Protein AF-A0A2D6KW09-F1 (afdb_monomer)

Mean predicted aligned error: 4.64 Å

pLDDT: mean 92.28, std 7.07, range [70.31, 98.56]

Secondary structure (DSSP, 8-state):
-HHHHHHHHHHHHHHHHTHHHHHHHHHHHHHHHHHHHHHHHHHHHHHHHHHHHHHHHHHHS-HHHHHHHHHHHHHHHHHH-HHHHHHHHHHHHHHHHHHHHHHHHHHHHHHHHHHHHHHHTT----HHHHHHHHHHHHHHHHHHHHHHHHHHHHHHHHHHHHHHHHSSPPP-THHHHHHHHHHHHHHHHHHHTTTTTS-HHHHHHHHHHHHHHTHHHHHHHHHHHHHHHHHHHHHHHHHHHH-HHHHHHHHHHHHHHHHHHHHHHHHHHHHHH-

Foldseek 3Di:
DVLLVVLLVVLVVLCVVPVVLLVVLLVLVVVLVVVLVVLLCVLVVVLVVLVVVLVVCQVPDDVVLVVLCVPVNPVSSCVVDVVSVVSVVVSVVSVVVNLVVNLVSCLVSVLVSLVSLCVSLVHDDDSVQSSVLSSLLVVVLSVVVVVLVVVVVVQVVVQVVCCVPVVDGDPDCVVVSVVSVLVSVLLSLQLSLCRPVDHNVVSSVVSVVCCVVVVVQSVVLSVVLVVLVVVLVVVLVVLVVVPPVSSVVSCSVRVSSSVSSSSNSSSSSSVVPD

Sequence (274 aa):
MNQITSSLKLSVKLLKEYKFRIAIPALVDMLFFFVYGFVFSLIFNRIGNYLMELYNLVMRSPEEVQGSLLSQGLFGALRATPELSQLFNRVIIWLFLLAIAVYIVYSAFQGLSWKLSYGIAGRKISYPRFLVQFFSVNLFWLVFYIIYQIIAYLLELRAMISINISQTPAPSLSLVLWLYLLVLAYFMLISYSLIGRYKPLKIIANSFRLGFSKAKTLFPSYLLILVVFFILNFILILSLRISPTLMFIIGVITVFPAMTLARVFFNLVISKIA

Structure (mmCIF, N/CA/C/O backbone):
data_AF-A0A2D6KW09-F1
#
_entry.id   AF-A0A2D6KW09-F1
#
loop_
_atom_site.group_PDB
_atom_site.id
_atom_site.type_symbol
_atom_site.label_atom_id
_atom_site.label_alt_id
_atom_site.label_comp_id
_atom_site.label_asym_id
_atom_site.label_entity_id
_atom_site.label_seq_id
_atom_site.pdbx_PDB_ins_code
_atom_site.Cartn_x
_atom_site.Cartn_y
_atom_site.Cartn_z
_atom_site.occupancy
_atom_site.B_iso_or_equiv
_atom_site.auth_seq_id
_atom_site.auth_comp_id
_atom_site.auth_asym_id
_atom_site.auth_atom_id
_atom_site.pdbx_PDB_model_num
ATOM 1 N N . MET A 1 1 ? -6.968 18.483 20.888 1.00 74.44 1 MET A N 1
ATOM 2 C CA . MET A 1 1 ? -6.113 17.578 21.693 1.00 74.44 1 MET A CA 1
ATOM 3 C C . MET A 1 1 ? -6.920 16.519 22.453 1.00 74.44 1 MET A C 1
ATOM 5 O O . MET A 1 1 ? -6.693 15.340 22.219 1.00 74.44 1 MET A O 1
ATOM 9 N N . ASN A 1 2 ? -7.935 16.889 23.248 1.00 86.94 2 ASN A N 1
ATOM 10 C CA . ASN A 1 2 ? -8.732 15.944 24.065 1.00 86.94 2 ASN A CA 1
ATOM 11 C C . ASN A 1 2 ? -9.376 14.777 23.280 1.00 86.94 2 ASN A C 1
ATOM 13 O O . ASN A 1 2 ? -9.425 13.643 23.760 1.00 86.94 2 ASN A O 1
ATOM 17 N N . GLN A 1 3 ? -9.832 15.017 22.045 1.00 86.00 3 GLN A N 1
ATOM 18 C CA . GLN A 1 3 ? -10.401 13.965 21.189 1.00 86.00 3 GLN A CA 1
ATOM 19 C C . GLN A 1 3 ? -9.369 12.905 20.769 1.00 86.00 3 GLN A C 1
ATOM 21 O O . GLN A 1 3 ? -9.684 11.719 20.777 1.00 86.00 3 GLN A O 1
ATOM 26 N N . ILE A 1 4 ? -8.136 13.322 20.461 1.00 87.94 4 ILE A N 1
ATOM 27 C CA . ILE A 1 4 ? -7.043 12.431 20.046 1.00 87.94 4 ILE A CA 1
ATOM 28 C C . ILE A 1 4 ? -6.642 11.545 21.225 1.00 87.94 4 ILE A C 1
ATOM 30 O O . ILE A 1 4 ? -6.668 10.322 21.114 1.00 87.94 4 ILE A O 1
ATOM 34 N N . THR A 1 5 ? -6.379 12.151 22.386 1.00 89.75 5 THR A N 1
ATOM 35 C CA . THR A 1 5 ? -5.985 11.424 23.599 1.00 89.75 5 THR A CA 1
ATOM 36 C C . THR A 1 5 ? -7.071 10.454 24.061 1.00 89.75 5 THR A C 1
ATOM 38 O O . THR A 1 5 ? -6.767 9.319 24.422 1.00 89.75 5 THR A O 1
ATOM 41 N N . SER A 1 6 ? -8.347 10.858 24.017 1.00 92.12 6 SER A N 1
ATOM 42 C CA . SER A 1 6 ? -9.456 9.956 24.363 1.00 92.12 6 SER A CA 1
ATOM 43 C C . SER A 1 6 ? -9.601 8.803 23.367 1.00 92.12 6 SER A C 1
ATOM 45 O O . SER A 1 6 ? -9.841 7.677 23.791 1.00 92.12 6 SER A O 1
ATOM 47 N N . SER A 1 7 ? -9.428 9.043 22.061 1.00 90.81 7 SER A N 1
ATOM 48 C CA . SER A 1 7 ? -9.438 7.975 21.049 1.00 90.81 7 SER A CA 1
ATOM 49 C C . SER A 1 7 ? -8.261 7.017 21.206 1.00 90.81 7 SER A C 1
ATOM 51 O O . SER A 1 7 ? -8.465 5.816 21.076 1.00 90.81 7 SER A O 1
ATOM 53 N N . LEU A 1 8 ? -7.068 7.518 21.538 1.00 90.25 8 LEU A N 1
ATOM 54 C CA . LEU A 1 8 ? -5.878 6.696 21.768 1.00 90.25 8 LEU A CA 1
ATOM 55 C C . LEU A 1 8 ? -6.021 5.826 23.025 1.00 90.25 8 LEU A C 1
ATOM 57 O O . LEU A 1 8 ? -5.760 4.626 22.996 1.00 90.25 8 LEU A O 1
ATOM 61 N N . LYS A 1 9 ? -6.487 6.407 24.137 1.00 91.94 9 LYS A N 1
ATOM 62 C CA . LYS A 1 9 ? -6.760 5.645 25.367 1.00 91.94 9 LYS A CA 1
ATOM 63 C C . LYS A 1 9 ? -7.822 4.574 25.125 1.00 91.94 9 LYS A C 1
ATOM 65 O O . LYS A 1 9 ? -7.656 3.439 25.568 1.00 91.94 9 LYS A O 1
ATOM 70 N N . LEU A 1 10 ? -8.885 4.919 24.395 1.00 90.81 10 LEU A N 1
ATOM 71 C CA . LEU A 1 10 ? -9.943 3.977 24.050 1.00 90.81 10 LEU A CA 1
ATOM 72 C C . LEU A 1 10 ? -9.439 2.868 23.121 1.00 90.81 10 LEU A C 1
ATOM 74 O O . LEU A 1 10 ? -9.751 1.711 23.374 1.00 90.81 10 LEU A O 1
ATOM 78 N N . SER A 1 11 ? -8.636 3.179 22.097 1.00 87.38 11 SER A N 1
ATOM 79 C CA . SER A 1 11 ? -8.079 2.154 21.210 1.00 87.38 11 SER A CA 1
ATOM 80 C C . SER A 1 11 ? -7.203 1.185 21.994 1.00 87.38 11 SER A C 1
ATOM 82 O O . SER A 1 11 ? -7.416 -0.017 21.906 1.00 87.38 11 SER A O 1
ATOM 84 N N . VAL A 1 12 ? -6.298 1.675 22.848 1.00 89.06 12 VAL A N 1
ATOM 85 C CA . VAL A 1 12 ? -5.467 0.810 23.704 1.00 89.06 12 VAL A CA 1
ATOM 86 C C . VAL A 1 12 ? -6.323 -0.031 24.657 1.00 89.06 12 VAL A C 1
ATOM 88 O O . VAL A 1 12 ? -6.045 -1.217 24.826 1.00 89.06 12 VAL A O 1
ATOM 91 N N . LYS A 1 13 ? -7.377 0.542 25.255 1.00 91.69 13 LYS A N 1
ATOM 92 C CA . LYS A 1 13 ? -8.309 -0.201 26.119 1.00 91.69 13 LYS A CA 1
ATOM 93 C C . LYS A 1 13 ? -9.001 -1.331 25.354 1.00 91.69 13 LYS A C 1
ATOM 95 O O . LYS A 1 13 ? -8.946 -2.471 25.802 1.00 91.69 13 LYS A O 1
ATOM 100 N N . LEU A 1 14 ? -9.590 -1.030 24.195 1.00 86.38 14 LEU A N 1
ATOM 101 C CA . LEU A 1 14 ? -10.263 -2.021 23.351 1.00 86.38 14 LEU A CA 1
ATOM 102 C C . LEU A 1 14 ? -9.295 -3.121 22.915 1.00 86.38 14 LEU A C 1
ATOM 104 O O . LEU A 1 14 ? -9.639 -4.295 22.944 1.00 86.38 14 LEU A O 1
ATOM 108 N N . LEU A 1 15 ? -8.057 -2.773 22.575 1.00 82.81 15 LEU A N 1
ATOM 109 C CA . LEU A 1 15 ? -7.051 -3.775 22.245 1.00 82.81 15 LEU A CA 1
ATOM 110 C C . LEU A 1 15 ? -6.737 -4.695 23.446 1.00 82.81 15 LEU A C 1
ATOM 112 O O . LEU A 1 15 ? -6.690 -5.917 23.309 1.00 82.81 15 LEU A O 1
ATOM 116 N N . LYS A 1 16 ? -6.585 -4.142 24.652 1.00 87.62 16 LYS A N 1
ATOM 117 C CA . LYS A 1 16 ? -6.347 -4.953 25.858 1.00 87.62 16 LYS A CA 1
ATOM 118 C C . LYS A 1 16 ? -7.526 -5.865 26.211 1.00 87.62 16 LYS A C 1
ATOM 120 O O . LYS A 1 16 ? -7.290 -6.962 26.709 1.00 87.62 16 LYS A O 1
ATOM 125 N N . GLU A 1 17 ? -8.754 -5.419 25.963 1.00 89.38 17 GLU A N 1
ATOM 126 C CA . GLU A 1 17 ? -9.988 -6.177 26.212 1.00 89.38 17 GLU A CA 1
ATOM 127 C C . GLU A 1 17 ? -10.195 -7.281 25.163 1.00 89.38 17 GLU A C 1
ATOM 129 O O . GLU A 1 17 ? -10.535 -8.413 25.495 1.00 89.38 17 GLU A O 1
ATOM 134 N N . TYR A 1 18 ? -9.897 -6.990 23.894 1.00 87.25 18 TYR A N 1
ATOM 135 C CA . TYR A 1 18 ? -10.125 -7.887 22.762 1.00 87.25 18 TYR A CA 1
ATOM 136 C C . TYR A 1 18 ? -8.829 -8.490 22.199 1.00 87.25 18 TYR A C 1
ATOM 138 O O . TYR A 1 18 ? -8.676 -8.561 20.979 1.00 87.25 18 TYR A O 1
ATOM 146 N N . LYS A 1 19 ? -7.908 -8.964 23.054 1.00 84.88 19 LYS A N 1
ATOM 147 C CA . LYS A 1 19 ? -6.567 -9.463 22.654 1.00 84.88 19 LYS A CA 1
ATOM 148 C C . LYS A 1 19 ? -6.607 -10.422 21.455 1.00 84.88 19 LYS A C 1
ATOM 150 O O . LYS A 1 19 ? -5.911 -10.211 20.465 1.00 84.88 19 LYS A O 1
ATOM 155 N N . PHE A 1 20 ? -7.493 -11.421 21.498 1.00 83.88 20 PHE A N 1
ATOM 156 C CA . PHE A 1 20 ? -7.672 -12.385 20.405 1.00 83.88 20 PHE A CA 1
ATOM 157 C C . PHE A 1 20 ? -8.180 -11.746 19.107 1.00 83.88 20 PHE A C 1
ATOM 159 O O . PHE A 1 20 ? -7.786 -12.157 18.020 1.00 83.88 20 PHE A O 1
ATOM 166 N N . ARG A 1 21 ? -9.015 -10.702 19.191 1.00 84.25 21 ARG A N 1
ATOM 167 C CA . ARG A 1 21 ? -9.531 -10.016 17.998 1.00 84.25 21 ARG A CA 1
ATOM 168 C C . ARG A 1 21 ? -8.482 -9.149 17.308 1.00 84.25 21 ARG A C 1
ATOM 170 O O . ARG A 1 21 ? -8.729 -8.776 16.172 1.00 84.25 21 ARG A O 1
ATOM 177 N N . ILE A 1 22 ? -7.349 -8.839 17.946 1.00 86.38 22 ILE A N 1
ATOM 178 C CA . ILE A 1 22 ? -6.202 -8.151 17.315 1.00 86.38 22 ILE A CA 1
ATOM 179 C C . ILE A 1 22 ? -5.322 -9.137 16.564 1.00 86.38 22 ILE A C 1
ATOM 181 O O . ILE A 1 22 ? -4.849 -8.836 15.469 1.00 86.38 22 ILE A O 1
ATOM 185 N N . ALA A 1 23 ? -5.105 -10.311 17.162 1.00 90.31 23 ALA A N 1
ATOM 186 C CA . ALA A 1 23 ? -4.269 -11.342 16.570 1.00 90.31 23 ALA A CA 1
ATOM 187 C C . ALA A 1 23 ? -4.792 -11.731 15.182 1.00 90.31 23 ALA A C 1
ATOM 189 O O . ALA A 1 23 ? -4.003 -11.900 14.266 1.00 90.31 23 ALA A O 1
ATOM 190 N N . ILE A 1 24 ? -6.116 -11.780 14.991 1.00 94.44 24 ILE A N 1
ATOM 191 C CA . ILE A 1 24 ? -6.715 -12.157 13.703 1.00 94.44 24 ILE A CA 1
ATOM 192 C C . ILE A 1 24 ? -6.354 -11.165 12.570 1.00 94.44 24 ILE A C 1
ATOM 194 O O . ILE A 1 24 ? -5.780 -11.623 11.588 1.00 94.44 24 ILE A O 1
ATOM 198 N N . PRO A 1 25 ? -6.619 -9.840 12.647 1.00 94.62 25 PRO A N 1
ATOM 199 C CA . PRO A 1 25 ? -6.150 -8.883 11.640 1.00 94.62 25 PRO A CA 1
ATOM 200 C C . PRO A 1 25 ? -4.638 -8.937 11.401 1.00 94.62 25 PRO A C 1
ATOM 202 O O . PRO A 1 25 ? -4.211 -8.878 10.253 1.00 94.62 25 PRO A O 1
ATOM 205 N N . ALA A 1 26 ? -3.840 -9.096 12.462 1.00 93.56 26 ALA A N 1
ATOM 206 C CA . ALA A 1 26 ? -2.389 -9.206 12.341 1.00 93.56 26 ALA A CA 1
ATOM 207 C C . ALA A 1 26 ? -1.964 -10.471 11.570 1.00 93.56 26 ALA A C 1
ATOM 209 O O . ALA A 1 26 ? -1.105 -10.401 10.696 1.00 93.56 26 ALA A O 1
ATOM 210 N N . LEU A 1 27 ? -2.609 -11.613 11.829 1.00 95.50 27 LEU A N 1
ATOM 211 C CA . LEU A 1 27 ? -2.404 -12.856 11.080 1.00 95.50 27 LEU A CA 1
ATOM 212 C C . LEU A 1 27 ? -2.878 -12.732 9.628 1.00 95.50 27 LEU A C 1
ATOM 214 O O . LEU A 1 27 ? -2.222 -13.250 8.730 1.00 95.50 27 LEU A O 1
ATOM 218 N N . VAL A 1 28 ? -3.983 -12.023 9.376 1.00 96.94 28 VAL A N 1
ATOM 219 C CA . VAL A 1 28 ? -4.455 -11.720 8.013 1.00 96.94 28 VAL A CA 1
ATOM 220 C C . VAL A 1 28 ? -3.435 -10.857 7.270 1.00 96.94 28 VAL A C 1
ATOM 222 O O . VAL A 1 28 ? -3.163 -11.122 6.102 1.00 96.94 28 VAL A O 1
ATOM 225 N N . ASP A 1 29 ? -2.837 -9.862 7.929 1.00 96.06 29 ASP A N 1
ATOM 226 C CA . ASP A 1 29 ? -1.769 -9.047 7.344 1.00 96.06 29 ASP A CA 1
ATOM 227 C C . ASP A 1 29 ? -0.508 -9.880 7.068 1.00 96.06 29 ASP A C 1
ATOM 229 O O . ASP A 1 29 ? 0.088 -9.754 6.001 1.00 96.06 29 ASP A O 1
ATOM 233 N N . MET A 1 30 ? -0.127 -10.785 7.971 1.00 95.00 30 MET A N 1
ATOM 234 C CA . MET A 1 30 ? 0.994 -11.703 7.748 1.00 95.00 30 MET A CA 1
ATOM 235 C C . MET A 1 30 ? 0.735 -12.639 6.558 1.00 95.00 30 MET A C 1
ATOM 237 O O . MET A 1 30 ? 1.586 -12.781 5.678 1.00 95.00 30 MET A O 1
ATOM 241 N N . LEU A 1 31 ? -0.457 -13.240 6.496 1.00 97.12 31 LEU A N 1
ATOM 242 C CA . LEU A 1 31 ? -0.860 -14.111 5.394 1.00 97.12 31 LEU A CA 1
ATOM 243 C C . LEU A 1 31 ? -0.924 -13.343 4.069 1.00 97.12 31 LEU A C 1
ATOM 245 O O . LEU A 1 31 ? -0.538 -13.886 3.037 1.00 97.12 31 LEU A O 1
ATOM 249 N N . PHE A 1 32 ? -1.328 -12.069 4.098 1.00 97.31 32 PHE A N 1
ATOM 250 C CA . PHE A 1 32 ? -1.247 -11.185 2.938 1.00 97.31 32 PHE A CA 1
ATOM 251 C C . PHE A 1 32 ? 0.176 -11.095 2.398 1.00 97.31 32 PHE A C 1
ATOM 253 O O . PHE A 1 32 ? 0.354 -11.311 1.206 1.00 97.31 32 PHE A O 1
ATOM 260 N N . PHE A 1 33 ? 1.182 -10.818 3.233 1.00 95.19 33 PHE A N 1
ATOM 261 C CA . PHE A 1 33 ? 2.566 -10.712 2.757 1.00 95.19 33 PHE A CA 1
ATOM 262 C C . PHE A 1 33 ? 3.082 -12.028 2.168 1.00 95.19 33 PHE A C 1
ATOM 264 O O . PHE A 1 33 ? 3.768 -12.002 1.147 1.00 95.19 33 PHE A O 1
ATOM 271 N N . PHE A 1 34 ? 2.709 -13.168 2.755 1.00 95.69 34 PHE A N 1
ATOM 272 C CA . PHE A 1 34 ? 3.055 -14.483 2.215 1.00 95.69 34 PHE A CA 1
ATOM 273 C C . PHE A 1 34 ? 2.419 -14.726 0.835 1.00 95.69 34 PHE A C 1
ATOM 275 O O . PHE A 1 34 ? 3.122 -15.018 -0.132 1.00 95.69 34 PHE A O 1
ATOM 282 N N . VAL A 1 35 ? 1.099 -14.545 0.717 1.00 97.94 35 VAL A N 1
ATOM 283 C CA . VAL A 1 35 ? 0.362 -14.750 -0.544 1.00 97.94 35 VAL A CA 1
ATOM 284 C C . VAL A 1 35 ? 0.792 -13.739 -1.605 1.00 97.94 35 VAL A C 1
ATOM 286 O O . VAL A 1 35 ? 0.996 -14.110 -2.758 1.00 97.94 35 VAL A O 1
ATOM 289 N N . TYR A 1 36 ? 0.978 -12.477 -1.219 1.00 97.12 36 TYR A N 1
ATOM 290 C CA . TYR A 1 36 ? 1.508 -11.430 -2.086 1.00 97.12 36 TYR A CA 1
ATOM 291 C C . TYR A 1 36 ? 2.891 -11.805 -2.613 1.00 97.12 36 TYR A C 1
ATOM 293 O O . TYR A 1 36 ? 3.086 -11.768 -3.821 1.00 97.12 36 TYR A O 1
ATOM 301 N N . GLY A 1 37 ? 3.825 -12.216 -1.749 1.00 96.06 37 GLY A N 1
ATOM 302 C CA . GLY A 1 37 ? 5.168 -12.622 -2.168 1.00 96.06 37 GLY A CA 1
ATOM 303 C C . GLY A 1 37 ? 5.148 -13.807 -3.136 1.00 96.06 37 GLY A C 1
ATOM 304 O O . GLY A 1 37 ? 5.853 -13.796 -4.146 1.00 96.06 37 GLY A O 1
ATOM 305 N N . PHE A 1 38 ? 4.287 -14.797 -2.888 1.00 97.25 38 PHE A N 1
ATOM 306 C CA . PHE A 1 38 ? 4.109 -15.941 -3.783 1.00 97.25 38 PHE A CA 1
ATOM 307 C C . PHE A 1 38 ? 3.557 -15.526 -5.158 1.00 97.25 38 PHE A C 1
ATOM 309 O O . PHE A 1 38 ? 4.174 -15.805 -6.182 1.00 97.25 38 PHE A O 1
ATOM 316 N N . VAL A 1 39 ? 2.437 -14.798 -5.198 1.00 96.75 39 VAL A N 1
ATOM 317 C CA . VAL A 1 39 ? 1.820 -14.329 -6.453 1.00 96.75 39 VAL A CA 1
ATOM 318 C C . VAL A 1 39 ? 2.754 -13.390 -7.218 1.00 96.75 39 VAL A C 1
ATOM 320 O O . VAL A 1 39 ? 2.918 -13.532 -8.431 1.00 96.75 39 VAL A O 1
ATOM 323 N N . PHE A 1 40 ? 3.390 -12.458 -6.507 1.00 95.44 40 PHE A N 1
ATOM 324 C CA . PHE A 1 40 ? 4.341 -11.513 -7.077 1.00 95.44 40 PHE A CA 1
ATOM 325 C C . PHE A 1 40 ? 5.524 -12.248 -7.702 1.00 95.44 40 PHE A C 1
ATOM 327 O O . PHE A 1 40 ? 5.805 -12.023 -8.871 1.00 95.44 40 PHE A O 1
ATOM 334 N N . SER A 1 41 ? 6.179 -13.161 -6.976 1.00 96.38 41 SER A N 1
ATOM 335 C CA . SER A 1 41 ? 7.360 -13.879 -7.482 1.00 96.38 41 SER A CA 1
ATOM 336 C C . SER A 1 41 ? 7.057 -14.730 -8.717 1.00 96.38 41 SER A C 1
ATOM 338 O O . SER A 1 41 ? 7.812 -14.673 -9.686 1.00 96.38 41 SER A O 1
ATOM 340 N N . LEU A 1 42 ? 5.933 -15.455 -8.741 1.00 95.44 42 LEU A N 1
ATOM 341 C CA . LEU A 1 42 ? 5.538 -16.266 -9.898 1.00 95.44 42 LEU A CA 1
ATOM 342 C C . LEU A 1 42 ? 5.412 -15.437 -11.180 1.00 95.44 42 LEU A C 1
ATOM 344 O O . LEU A 1 42 ? 5.916 -15.835 -12.230 1.00 95.44 42 LEU A O 1
ATOM 348 N N . ILE A 1 43 ? 4.742 -14.287 -11.097 1.00 95.31 43 ILE A N 1
ATOM 349 C CA . ILE A 1 43 ? 4.518 -13.419 -12.254 1.00 95.31 43 ILE A CA 1
ATOM 350 C C . ILE A 1 43 ? 5.787 -12.626 -12.590 1.00 95.31 43 ILE A C 1
ATOM 352 O O . ILE A 1 43 ? 6.178 -12.545 -13.753 1.00 95.31 43 ILE A O 1
ATOM 356 N N . PHE A 1 44 ? 6.465 -12.080 -11.581 1.00 92.00 44 PHE A N 1
ATOM 357 C CA . PHE A 1 44 ? 7.669 -11.273 -11.757 1.00 92.00 44 PHE A CA 1
ATOM 358 C C . PHE A 1 44 ? 8.806 -12.069 -12.405 1.00 92.00 44 PHE A C 1
ATOM 360 O O . PHE A 1 44 ? 9.475 -11.549 -13.293 1.00 92.00 44 PHE A O 1
ATOM 367 N N . ASN A 1 45 ? 8.964 -13.353 -12.068 1.00 94.94 45 ASN A N 1
ATOM 368 C CA . ASN A 1 45 ? 9.932 -14.229 -12.734 1.00 94.94 45 ASN A CA 1
ATOM 369 C C . ASN A 1 45 ? 9.646 -14.369 -14.238 1.00 94.94 45 ASN A C 1
ATOM 371 O O . ASN A 1 45 ? 10.571 -14.373 -15.047 1.00 94.94 45 ASN A O 1
ATOM 375 N N . ARG A 1 46 ? 8.370 -14.436 -14.646 1.00 95.75 46 ARG A N 1
ATOM 376 C CA . ARG A 1 46 ? 8.001 -14.470 -16.073 1.00 95.75 46 ARG A CA 1
ATOM 377 C C . ARG A 1 46 ? 8.335 -13.158 -16.769 1.00 95.75 46 ARG A C 1
ATOM 379 O O . ARG A 1 46 ? 8.875 -13.192 -17.870 1.00 95.75 46 ARG A O 1
ATOM 386 N N . ILE A 1 47 ? 8.062 -12.026 -16.121 1.00 93.25 47 ILE A N 1
ATOM 387 C CA . ILE A 1 47 ? 8.443 -10.700 -16.626 1.00 93.25 47 ILE A CA 1
ATOM 388 C C . ILE A 1 47 ? 9.962 -10.621 -16.802 1.00 93.25 47 ILE A C 1
ATOM 390 O O . ILE A 1 47 ? 10.422 -10.232 -17.870 1.00 93.25 47 ILE A O 1
ATOM 394 N N . GLY A 1 48 ? 10.731 -11.052 -15.798 1.00 91.62 48 GLY A N 1
ATOM 395 C CA . GLY A 1 48 ? 12.193 -11.099 -15.849 1.00 91.62 48 GLY A CA 1
ATOM 396 C C . GLY A 1 48 ? 12.715 -11.926 -17.023 1.00 91.62 48 GLY A C 1
ATOM 397 O O . GLY A 1 48 ? 13.574 -11.451 -17.759 1.00 91.62 48 GLY A O 1
ATOM 398 N N . ASN A 1 49 ? 12.144 -13.109 -17.266 1.00 95.62 49 ASN A N 1
ATOM 399 C CA . ASN A 1 49 ? 12.528 -13.945 -18.405 1.00 95.62 49 ASN A CA 1
ATOM 400 C C . ASN A 1 49 ? 12.288 -13.238 -19.748 1.00 95.62 49 ASN A C 1
ATOM 402 O O . ASN A 1 49 ? 13.196 -13.190 -20.572 1.00 95.62 49 ASN A O 1
ATOM 406 N N . TYR A 1 50 ? 11.115 -12.625 -19.955 1.00 93.81 50 TYR A N 1
ATOM 407 C CA . TYR A 1 50 ? 10.841 -11.889 -21.196 1.00 93.81 50 TYR A CA 1
ATOM 408 C C . TYR A 1 50 ? 11.687 -10.623 -21.344 1.00 93.81 50 TYR A C 1
ATOM 410 O O . TYR A 1 50 ? 12.058 -10.273 -22.460 1.00 93.81 50 TYR A O 1
ATOM 418 N N . LEU A 1 51 ? 12.021 -9.940 -20.245 1.00 90.69 51 LEU A N 1
ATOM 419 C CA . LEU A 1 51 ? 12.949 -8.807 -20.274 1.00 90.69 51 LEU A CA 1
ATOM 420 C C . LEU A 1 51 ? 14.363 -9.251 -20.662 1.00 90.69 51 LEU A C 1
ATOM 422 O O . LEU A 1 51 ? 15.008 -8.573 -21.456 1.00 90.69 51 LEU A O 1
ATOM 426 N N . MET A 1 52 ? 14.826 -10.397 -20.159 1.00 91.81 52 MET A N 1
ATOM 427 C CA . MET A 1 52 ? 16.111 -10.982 -20.551 1.00 91.81 52 MET A CA 1
ATOM 428 C C . MET A 1 52 ? 16.113 -11.436 -22.015 1.00 91.81 52 MET A C 1
ATOM 430 O O . MET A 1 52 ? 17.089 -11.199 -22.722 1.00 91.81 52 MET A O 1
ATOM 434 N N . GLU A 1 53 ? 15.029 -12.047 -22.499 1.00 93.50 53 GLU A N 1
ATOM 435 C CA . GLU A 1 53 ? 14.859 -12.382 -23.921 1.00 93.50 53 GLU A CA 1
ATOM 436 C C . GLU A 1 53 ? 14.881 -11.126 -24.799 1.00 93.50 53 GLU A C 1
ATOM 438 O O . GLU A 1 53 ? 15.596 -11.093 -25.799 1.00 93.50 53 GLU A O 1
ATOM 443 N N . LEU A 1 54 ? 14.161 -10.074 -24.398 1.00 87.75 54 LEU A N 1
ATOM 444 C CA . LEU A 1 54 ? 14.131 -8.793 -25.102 1.00 87.75 54 LEU A CA 1
ATOM 445 C C . LEU A 1 54 ? 15.522 -8.152 -25.130 1.00 87.75 54 LEU A C 1
ATOM 447 O O . LEU A 1 54 ? 15.972 -7.729 -26.191 1.00 87.75 54 LEU A O 1
ATOM 451 N N . TYR A 1 55 ? 16.232 -8.141 -24.002 1.00 85.44 55 TYR A N 1
ATOM 452 C CA . TYR A 1 55 ? 17.614 -7.668 -23.922 1.00 85.44 55 TYR A CA 1
ATOM 453 C C . TYR A 1 55 ? 18.540 -8.448 -24.865 1.00 85.44 55 TYR A C 1
ATOM 455 O O . TYR A 1 55 ? 19.250 -7.848 -25.670 1.00 85.44 55 TYR A O 1
ATOM 463 N N . ASN A 1 56 ? 18.494 -9.782 -24.827 1.00 89.69 56 ASN A N 1
ATOM 464 C CA . ASN A 1 56 ? 19.312 -10.633 -25.692 1.00 89.69 56 ASN A CA 1
ATOM 465 C C . ASN A 1 56 ? 19.003 -10.417 -27.178 1.00 89.69 56 ASN A C 1
ATOM 467 O O . ASN A 1 56 ? 19.921 -10.436 -27.998 1.00 89.69 56 ASN A O 1
ATOM 471 N N . LEU A 1 57 ? 17.731 -10.207 -27.529 1.00 87.56 57 LEU A N 1
ATOM 472 C CA . LEU A 1 57 ? 17.321 -9.928 -28.901 1.00 87.56 57 LEU A CA 1
ATOM 473 C C . LEU A 1 57 ? 17.844 -8.566 -29.365 1.00 87.56 57 LEU A C 1
ATOM 475 O O . LEU A 1 57 ? 18.414 -8.482 -30.448 1.00 87.56 57 LEU A O 1
ATOM 479 N N . VAL A 1 58 ? 17.744 -7.524 -28.532 1.00 83.12 58 VAL A N 1
ATOM 480 C CA . VAL A 1 58 ? 18.314 -6.197 -28.826 1.00 83.12 58 VAL A CA 1
ATOM 481 C C . VAL A 1 58 ? 19.827 -6.285 -29.047 1.00 83.12 58 VAL A C 1
ATOM 483 O O . VAL A 1 58 ? 20.323 -5.771 -30.045 1.00 83.12 58 VAL A O 1
ATOM 486 N N . MET A 1 59 ? 20.553 -6.991 -28.175 1.00 82.06 59 MET A N 1
ATOM 487 C CA . MET A 1 59 ? 22.013 -7.132 -28.274 1.00 82.06 59 MET A CA 1
ATOM 488 C C . MET A 1 59 ? 22.476 -7.934 -29.500 1.00 82.06 59 MET A C 1
ATOM 490 O O . MET A 1 59 ? 23.611 -7.771 -29.939 1.00 82.06 59 MET A O 1
ATOM 494 N N . ARG A 1 60 ? 21.621 -8.806 -30.050 1.00 86.62 60 ARG A N 1
ATOM 495 C CA . ARG A 1 60 ? 21.896 -9.592 -31.269 1.00 86.62 60 ARG A CA 1
ATOM 496 C C . ARG A 1 60 ? 21.350 -8.952 -32.545 1.00 86.62 60 ARG A C 1
ATOM 498 O O . ARG A 1 60 ? 21.621 -9.458 -33.630 1.00 86.62 60 ARG A O 1
ATOM 505 N N . SER A 1 61 ? 20.552 -7.894 -32.422 1.00 85.62 61 SER A N 1
ATOM 506 C CA . SER A 1 61 ? 19.945 -7.234 -33.575 1.00 85.62 61 SER A CA 1
ATOM 507 C C . SER A 1 61 ? 20.992 -6.424 -34.354 1.00 85.62 61 SER A C 1
ATOM 509 O O . SER A 1 61 ? 21.939 -5.927 -33.735 1.00 85.62 61 SER A O 1
ATOM 511 N N . PRO A 1 62 ? 20.822 -6.259 -35.683 1.00 84.81 62 PRO A N 1
ATOM 512 C CA . PRO A 1 62 ? 21.715 -5.451 -36.515 1.00 84.81 62 PRO A CA 1
ATOM 513 C C . PRO A 1 62 ? 21.901 -4.024 -35.981 1.00 84.81 62 PRO A C 1
ATOM 515 O O . PRO A 1 62 ? 21.016 -3.491 -35.304 1.00 84.81 62 PRO A O 1
ATOM 518 N N . GLU A 1 63 ? 23.015 -3.377 -36.340 1.00 80.75 63 GLU A N 1
ATOM 519 C CA . GLU A 1 63 ? 23.336 -2.003 -35.916 1.00 80.75 63 GLU A CA 1
ATOM 520 C C . GLU A 1 63 ? 22.218 -1.001 -36.229 1.00 80.75 63 GLU A C 1
ATOM 522 O O . GLU A 1 63 ? 22.017 -0.064 -35.468 1.00 80.75 63 GLU A O 1
ATOM 527 N N . GLU A 1 64 ? 21.425 -1.218 -37.280 1.00 72.38 64 GLU A N 1
ATOM 528 C CA . GLU A 1 64 ? 20.258 -0.387 -37.607 1.00 72.38 64 GLU A CA 1
ATOM 529 C C . GLU A 1 64 ? 19.191 -0.399 -36.503 1.00 72.38 64 GLU A C 1
ATOM 531 O O . GLU A 1 64 ? 18.625 0.640 -36.160 1.00 72.38 64 GLU A O 1
ATOM 536 N N . VAL A 1 65 ? 18.936 -1.558 -35.889 1.00 72.88 65 VAL A N 1
ATOM 537 C CA . VAL A 1 65 ? 17.975 -1.690 -34.785 1.00 72.88 65 VAL A CA 1
ATOM 538 C C . VAL A 1 65 ? 18.538 -1.035 -33.528 1.00 72.88 65 VAL A C 1
ATOM 540 O O . VAL A 1 65 ? 17.821 -0.299 -32.850 1.00 72.88 65 VAL A O 1
ATOM 543 N N . GLN A 1 66 ? 19.829 -1.220 -33.249 1.00 73.44 66 GLN A N 1
ATOM 544 C CA . GLN A 1 66 ? 20.503 -0.563 -32.125 1.00 73.44 66 GLN A CA 1
ATOM 545 C C . GLN A 1 66 ? 20.536 0.965 -32.309 1.00 73.44 66 GLN A C 1
ATOM 547 O O . GLN A 1 66 ? 20.199 1.718 -31.394 1.00 73.44 66 GLN A O 1
ATOM 552 N N . GLY A 1 67 ? 20.826 1.424 -33.526 1.00 72.00 67 GLY A N 1
ATOM 553 C CA . GLY A 1 67 ? 20.792 2.822 -33.940 1.00 72.00 67 GLY A CA 1
ATOM 554 C C . GLY A 1 67 ? 19.391 3.423 -33.856 1.00 72.00 67 GLY A C 1
ATOM 555 O O . GLY A 1 67 ? 19.240 4.557 -33.400 1.00 72.00 67 GLY A O 1
ATOM 556 N N . SER A 1 68 ? 18.342 2.667 -34.197 1.00 73.62 68 SER A N 1
ATOM 557 C CA . SER A 1 68 ? 16.946 3.093 -34.011 1.00 73.62 68 SER A CA 1
ATOM 558 C C . SER A 1 68 ? 16.576 3.253 -32.532 1.00 73.62 68 SER A C 1
ATOM 560 O O . SER A 1 68 ? 15.859 4.182 -32.172 1.00 73.62 68 SER A O 1
ATOM 562 N N . LEU A 1 69 ? 17.121 2.409 -31.652 1.00 73.00 69 LEU A N 1
ATOM 563 C CA . LEU A 1 69 ? 16.904 2.475 -30.206 1.00 73.00 69 LEU A CA 1
ATOM 564 C C . LEU A 1 69 ? 17.566 3.720 -29.598 1.00 73.00 69 LEU A C 1
ATOM 566 O O . LEU A 1 69 ? 16.983 4.366 -28.728 1.00 73.00 69 LEU A O 1
ATOM 570 N N . LEU A 1 70 ? 18.745 4.091 -30.101 1.00 70.31 70 LEU A N 1
ATOM 571 C CA . LEU A 1 70 ? 19.472 5.297 -29.699 1.00 70.31 70 LEU A CA 1
ATOM 572 C C . LEU A 1 70 ? 18.850 6.585 -30.262 1.00 70.31 70 LEU A C 1
ATOM 574 O O . LEU A 1 70 ? 18.811 7.597 -29.567 1.00 70.31 70 LEU A O 1
ATOM 578 N N . SER A 1 71 ? 18.352 6.557 -31.502 1.00 73.69 71 SER A N 1
ATOM 579 C CA . SER A 1 71 ? 17.844 7.750 -32.203 1.00 73.69 71 SER A CA 1
ATOM 580 C C . SER A 1 71 ? 16.346 8.006 -32.012 1.00 73.69 71 SER A C 1
ATOM 582 O O . SER A 1 71 ? 15.926 9.157 -31.919 1.00 73.69 71 SER A O 1
ATOM 584 N N . GLN A 1 72 ? 15.529 6.952 -31.944 1.00 75.88 72 GLN A N 1
ATOM 585 C CA . GLN A 1 72 ? 14.062 7.020 -31.871 1.00 75.88 72 GLN A CA 1
ATOM 586 C C . GLN A 1 72 ? 13.497 6.406 -30.578 1.00 75.88 72 GLN A C 1
ATOM 588 O O . GLN A 1 72 ? 12.281 6.411 -30.358 1.00 75.88 72 GLN A O 1
ATOM 593 N N . GLY A 1 73 ? 14.360 5.881 -29.705 1.00 77.06 73 GLY A N 1
ATOM 594 C CA . GLY A 1 73 ? 13.968 5.241 -28.455 1.00 77.06 73 GLY A CA 1
ATOM 595 C C . GLY A 1 73 ? 13.339 3.859 -28.648 1.00 77.06 73 GLY A C 1
ATOM 596 O O . GLY A 1 73 ? 13.275 3.302 -29.746 1.00 77.06 73 GLY A O 1
ATOM 597 N N . LEU A 1 74 ? 12.817 3.308 -27.548 1.00 74.50 74 LEU A N 1
ATOM 598 C CA . LEU A 1 74 ? 12.213 1.973 -27.514 1.00 74.50 74 LEU A CA 1
ATOM 599 C C . LEU A 1 74 ? 11.101 1.811 -28.563 1.00 74.50 74 LEU A C 1
ATOM 601 O O . LEU A 1 74 ? 11.063 0.810 -29.265 1.00 74.50 74 LEU A O 1
ATOM 605 N N . PHE A 1 75 ? 10.224 2.804 -28.724 1.00 78.56 75 PHE A N 1
ATOM 606 C CA . PHE A 1 75 ? 9.108 2.713 -29.671 1.00 78.56 75 PHE A CA 1
ATOM 607 C C . PHE A 1 75 ? 9.545 2.682 -31.142 1.00 78.56 75 PHE A C 1
ATOM 609 O O . PHE A 1 75 ? 8.849 2.066 -31.949 1.00 78.56 75 PHE A O 1
ATOM 616 N N . GLY A 1 76 ? 10.679 3.298 -31.492 1.00 77.88 76 GLY A N 1
ATOM 617 C CA . GLY A 1 76 ? 11.270 3.174 -32.827 1.00 77.88 76 GLY A CA 1
ATOM 618 C C . GLY A 1 76 ? 11.760 1.751 -33.090 1.00 77.88 76 GLY A C 1
ATOM 619 O O . GLY A 1 76 ? 11.350 1.125 -34.067 1.00 77.88 76 GLY A O 1
ATOM 620 N N . ALA A 1 77 ? 12.524 1.189 -32.150 1.00 77.62 77 ALA A N 1
ATOM 621 C CA . ALA A 1 77 ? 13.021 -0.186 -32.240 1.00 77.62 77 ALA A CA 1
ATOM 622 C C . ALA A 1 77 ? 11.890 -1.234 -32.277 1.00 77.62 77 ALA A C 1
ATOM 624 O O . ALA A 1 77 ? 11.948 -2.192 -33.050 1.00 77.62 77 ALA A O 1
ATOM 625 N N . LEU A 1 78 ? 10.816 -1.025 -31.505 1.00 85.31 78 LEU A N 1
ATOM 626 C CA . LEU A 1 78 ? 9.633 -1.896 -31.518 1.00 85.31 78 LEU A CA 1
ATOM 627 C C . LEU A 1 78 ? 8.891 -1.877 -32.863 1.00 85.31 78 LEU A C 1
ATOM 629 O O . LEU A 1 78 ? 8.257 -2.869 -33.214 1.00 85.31 78 LEU A O 1
ATOM 633 N N . ARG A 1 79 ? 8.935 -0.769 -33.613 1.00 84.25 79 ARG A N 1
ATOM 634 C CA . ARG A 1 79 ? 8.336 -0.691 -34.958 1.00 84.25 79 ARG A CA 1
ATOM 635 C C . ARG A 1 79 ? 9.213 -1.347 -36.018 1.00 84.25 79 ARG A C 1
ATOM 637 O O . ARG A 1 79 ? 8.674 -1.906 -36.965 1.00 84.25 79 ARG A O 1
ATOM 644 N N . ALA A 1 80 ? 10.532 -1.282 -35.853 1.00 82.31 80 ALA A N 1
ATOM 645 C CA . ALA A 1 80 ? 11.487 -1.841 -36.803 1.00 82.31 80 ALA A CA 1
ATOM 646 C C . ALA A 1 80 ? 11.515 -3.379 -36.788 1.00 82.31 80 ALA A C 1
ATOM 648 O O . ALA A 1 80 ? 11.727 -3.992 -37.828 1.00 82.31 80 ALA A O 1
ATOM 649 N N . THR A 1 81 ? 11.284 -4.013 -35.630 1.00 87.50 81 THR A N 1
ATOM 650 C CA . THR A 1 81 ? 11.378 -5.478 -35.487 1.00 87.50 81 THR A CA 1
ATOM 651 C C . THR A 1 81 ? 10.097 -6.069 -34.880 1.00 87.50 81 THR A C 1
ATOM 653 O O . THR A 1 81 ? 9.854 -5.900 -33.680 1.00 87.50 81 THR A O 1
ATOM 656 N N . PRO A 1 82 ? 9.284 -6.816 -35.655 1.00 90.88 82 PRO A N 1
ATOM 657 C CA . PRO A 1 82 ? 8.047 -7.424 -35.161 1.00 90.88 82 PRO A CA 1
ATOM 658 C C . PRO A 1 82 ? 8.248 -8.342 -33.947 1.00 90.88 82 PRO A C 1
ATOM 660 O O . PRO A 1 82 ? 7.413 -8.358 -33.044 1.00 90.88 82 PRO A O 1
ATOM 663 N N . GLU A 1 83 ? 9.365 -9.069 -33.885 1.00 9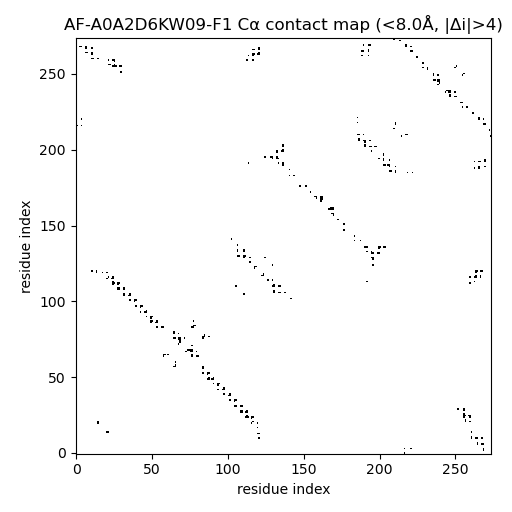2.31 83 GLU A N 1
ATOM 664 C CA . GLU A 1 83 ? 9.695 -9.955 -32.760 1.00 92.31 83 GLU A CA 1
ATOM 665 C C . GLU A 1 83 ? 9.905 -9.182 -31.448 1.00 92.31 83 GLU A C 1
ATOM 667 O O . GLU A 1 83 ? 9.366 -9.575 -30.409 1.00 92.31 83 GLU A O 1
ATOM 672 N N . LEU A 1 84 ? 10.600 -8.035 -31.494 1.00 88.12 84 LEU A N 1
ATOM 673 C CA . LEU A 1 84 ? 10.758 -7.148 -30.334 1.00 88.12 84 LEU A CA 1
ATOM 674 C C . LEU A 1 84 ? 9.398 -6.633 -29.853 1.00 88.12 84 LEU A C 1
ATOM 676 O O . LEU A 1 84 ? 9.124 -6.640 -28.652 1.00 88.12 84 LEU A O 1
ATOM 680 N N . SER A 1 85 ? 8.522 -6.246 -30.786 1.00 91.69 85 SER A N 1
ATOM 681 C CA . SER A 1 85 ? 7.148 -5.833 -30.475 1.00 91.69 85 SER A CA 1
ATOM 682 C C . SER A 1 85 ? 6.359 -6.936 -29.768 1.00 91.69 85 SER A C 1
ATOM 684 O O . SER A 1 85 ? 5.706 -6.688 -28.753 1.00 91.69 85 SER A O 1
ATOM 686 N N . GLN A 1 86 ? 6.452 -8.178 -30.250 1.00 95.00 86 GLN A N 1
ATOM 687 C CA . GLN A 1 86 ? 5.767 -9.316 -29.636 1.00 95.00 86 GLN A CA 1
ATOM 688 C C . GLN A 1 86 ? 6.262 -9.594 -28.212 1.00 95.00 86 GLN A C 1
ATOM 690 O O . GLN A 1 86 ? 5.437 -9.771 -27.311 1.00 95.00 86 GLN A O 1
ATOM 695 N N . LEU A 1 87 ? 7.579 -9.601 -27.980 1.00 92.69 87 LEU A N 1
ATOM 696 C CA . LEU A 1 87 ? 8.146 -9.788 -26.638 1.00 92.69 87 LEU A CA 1
ATOM 697 C C . LEU A 1 87 ? 7.759 -8.646 -25.696 1.00 92.69 87 LEU A C 1
ATOM 699 O O . LEU A 1 87 ? 7.338 -8.895 -24.565 1.00 92.69 87 LEU A O 1
ATOM 703 N N . PHE A 1 88 ? 7.815 -7.403 -26.171 1.00 91.69 88 PHE A N 1
ATOM 704 C CA . PHE A 1 88 ? 7.387 -6.246 -25.392 1.00 91.69 88 PHE A CA 1
ATOM 705 C C . PHE A 1 88 ? 5.905 -6.331 -25.013 1.00 91.69 88 PHE A C 1
ATOM 707 O O . PHE A 1 88 ? 5.552 -6.147 -23.850 1.00 91.69 88 PHE A O 1
ATOM 714 N N . ASN A 1 89 ? 5.032 -6.707 -25.949 1.00 93.75 89 ASN A N 1
ATOM 715 C CA . ASN A 1 89 ? 3.611 -6.904 -25.665 1.00 93.75 89 ASN A CA 1
ATOM 716 C C . ASN A 1 89 ? 3.380 -8.000 -24.616 1.00 93.75 89 ASN A C 1
ATOM 718 O O . ASN A 1 89 ? 2.528 -7.832 -23.744 1.00 93.75 89 ASN A O 1
ATOM 722 N N . ARG A 1 90 ? 4.162 -9.090 -24.631 1.00 95.69 90 ARG A N 1
ATOM 723 C CA . ARG A 1 90 ? 4.116 -10.109 -23.566 1.00 95.69 90 ARG A CA 1
ATOM 724 C C . ARG A 1 90 ? 4.487 -9.511 -22.211 1.00 95.69 90 ARG A C 1
ATOM 726 O O . ARG A 1 90 ? 3.771 -9.758 -21.243 1.00 95.69 90 ARG A O 1
ATOM 733 N N . VAL A 1 91 ? 5.541 -8.695 -22.133 1.00 93.25 91 VAL A N 1
ATOM 734 C CA . VAL A 1 91 ? 5.920 -7.984 -20.896 1.00 93.25 91 VAL A CA 1
ATOM 735 C C . VAL A 1 91 ? 4.769 -7.110 -20.394 1.00 93.25 91 VAL A C 1
ATOM 737 O O . VAL A 1 91 ? 4.407 -7.204 -19.222 1.00 93.25 91 VAL A O 1
ATOM 740 N N . ILE A 1 92 ? 4.143 -6.318 -21.270 1.00 93.50 92 ILE A N 1
ATOM 741 C CA . ILE A 1 92 ? 3.000 -5.462 -20.911 1.00 93.50 92 ILE A CA 1
ATOM 742 C C . ILE A 1 92 ? 1.813 -6.287 -20.399 1.00 93.50 92 ILE A C 1
ATOM 744 O O . ILE A 1 92 ? 1.232 -5.943 -19.368 1.00 93.50 92 ILE A O 1
ATOM 748 N N . ILE A 1 93 ? 1.475 -7.397 -21.062 1.00 95.94 93 ILE A N 1
ATOM 749 C CA . ILE A 1 93 ? 0.407 -8.304 -20.617 1.00 95.94 93 ILE A CA 1
ATOM 750 C C . ILE A 1 93 ? 0.713 -8.847 -19.217 1.00 95.94 93 ILE A C 1
ATOM 752 O O . ILE A 1 93 ? -0.151 -8.806 -18.342 1.00 95.94 93 ILE A O 1
ATOM 756 N N . TRP A 1 94 ? 1.937 -9.316 -18.970 1.00 95.69 94 TRP A N 1
ATOM 757 C CA . TRP A 1 94 ? 2.317 -9.845 -17.659 1.00 95.69 94 TRP A CA 1
ATOM 758 C C . TRP A 1 94 ? 2.361 -8.771 -16.567 1.00 95.69 94 TRP A C 1
ATOM 760 O O . TRP A 1 94 ? 1.946 -9.050 -15.444 1.00 95.69 94 TRP A O 1
ATOM 770 N N . LEU A 1 95 ? 2.778 -7.541 -16.881 1.00 93.00 95 LEU A N 1
ATOM 771 C CA . LEU A 1 95 ? 2.685 -6.400 -15.962 1.00 93.00 95 LEU A CA 1
ATOM 772 C C . LEU A 1 95 ? 1.229 -6.076 -15.608 1.00 93.00 95 LEU A C 1
ATOM 774 O O . LEU A 1 95 ? 0.914 -5.828 -14.444 1.00 93.00 95 LEU A O 1
ATOM 778 N N . PHE A 1 96 ? 0.326 -6.118 -16.587 1.00 95.00 96 PHE A N 1
ATOM 779 C CA . PHE A 1 96 ? -1.099 -5.897 -16.355 1.00 95.00 96 PHE A CA 1
ATOM 780 C C . PHE A 1 96 ? -1.720 -7.010 -15.498 1.00 95.00 96 PHE A C 1
ATOM 782 O O . PHE A 1 96 ? -2.441 -6.727 -14.539 1.00 95.00 96 PHE A O 1
ATOM 789 N N . LEU A 1 97 ? -1.379 -8.273 -15.776 1.00 95.88 97 LEU A N 1
ATOM 790 C CA . LEU A 1 97 ? -1.783 -9.416 -14.952 1.00 95.88 97 LEU A CA 1
ATOM 791 C C . LEU A 1 97 ? -1.242 -9.305 -13.522 1.00 95.88 97 LEU A C 1
ATOM 793 O O . LEU A 1 97 ? -1.986 -9.567 -12.577 1.00 95.88 97 LEU A O 1
ATOM 797 N N . LEU A 1 98 ? 0.010 -8.867 -13.348 1.00 94.25 98 LEU A N 1
ATOM 798 C CA . LEU A 1 98 ? 0.590 -8.599 -12.032 1.00 94.25 98 LEU A CA 1
ATOM 799 C C . LEU A 1 98 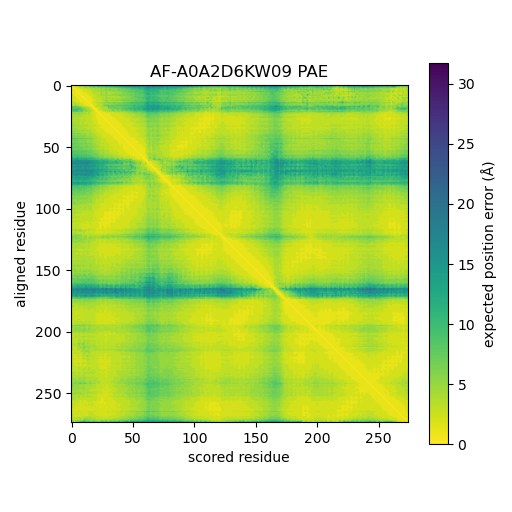? -0.214 -7.533 -11.287 1.00 94.25 98 LEU A C 1
ATOM 801 O O . LEU A 1 98 ? -0.581 -7.745 -10.134 1.00 94.25 98 LEU A O 1
ATOM 805 N N . ALA A 1 99 ? -0.522 -6.410 -11.941 1.00 94.12 99 ALA A N 1
ATOM 806 C CA . ALA A 1 99 ? -1.286 -5.321 -11.341 1.00 94.12 99 ALA A CA 1
ATOM 807 C C . ALA A 1 99 ? -2.681 -5.782 -10.888 1.00 94.12 99 ALA A C 1
ATOM 809 O O . ALA A 1 99 ? -3.085 -5.491 -9.760 1.00 94.12 99 ALA A O 1
ATOM 810 N N . ILE A 1 100 ? -3.391 -6.555 -11.720 1.00 96.44 100 ILE A N 1
ATOM 811 C CA . ILE A 1 100 ? -4.689 -7.149 -11.366 1.00 96.44 100 ILE A CA 1
ATOM 812 C C . ILE A 1 100 ? -4.544 -8.111 -10.185 1.00 96.44 100 ILE A C 1
ATOM 814 O O . ILE A 1 100 ? -5.297 -8.010 -9.215 1.00 96.44 100 ILE A O 1
ATOM 818 N N . ALA A 1 101 ? -3.582 -9.032 -10.244 1.00 96.81 101 ALA A N 1
ATOM 819 C CA . ALA A 1 101 ? -3.389 -10.044 -9.212 1.00 96.81 101 ALA A CA 1
ATOM 820 C C . ALA A 1 101 ? -3.051 -9.403 -7.858 1.00 96.81 101 ALA A C 1
ATOM 822 O O . ALA A 1 101 ? -3.688 -9.709 -6.849 1.00 96.81 101 ALA A O 1
ATOM 823 N N . VAL A 1 102 ? -2.118 -8.447 -7.844 1.00 95.38 102 VAL A N 1
ATOM 824 C CA . VAL A 1 102 ? -1.761 -7.668 -6.651 1.00 95.38 102 VAL A CA 1
ATOM 825 C C . VAL A 1 102 ? -2.963 -6.891 -6.128 1.00 95.38 102 VAL A C 1
ATOM 827 O O . VAL A 1 102 ? -3.215 -6.915 -4.925 1.00 95.38 102 VAL A O 1
ATOM 830 N N . TYR A 1 103 ? -3.738 -6.242 -6.999 1.00 97.31 103 TYR A N 1
ATOM 831 C CA . TYR A 1 103 ? -4.931 -5.504 -6.591 1.00 97.31 103 TYR A CA 1
ATOM 832 C C . TYR A 1 103 ? -5.985 -6.411 -5.941 1.00 97.31 103 TYR A C 1
ATOM 834 O O . TYR A 1 103 ? -6.541 -6.041 -4.903 1.00 97.31 103 TYR A O 1
ATOM 842 N N . ILE A 1 104 ? -6.240 -7.598 -6.501 1.00 97.88 104 ILE A N 1
ATOM 843 C CA . ILE A 1 104 ? -7.189 -8.574 -5.943 1.00 97.88 104 ILE A CA 1
ATOM 844 C C . ILE A 1 104 ? -6.695 -9.080 -4.586 1.00 97.88 104 ILE A C 1
ATOM 846 O O . ILE A 1 104 ? -7.445 -9.023 -3.610 1.00 97.88 104 ILE A O 1
ATOM 850 N N . VAL A 1 105 ? -5.437 -9.527 -4.505 1.00 97.88 105 VAL A N 1
ATOM 851 C CA . VAL A 1 105 ? -4.832 -10.035 -3.262 1.00 97.88 105 VAL A CA 1
ATOM 852 C C . VAL A 1 105 ? -4.850 -8.951 -2.187 1.00 97.88 105 VAL A C 1
ATOM 854 O O . VAL A 1 105 ? -5.361 -9.172 -1.090 1.00 97.88 105 VAL A O 1
ATOM 857 N N . TYR A 1 106 ? -4.382 -7.744 -2.505 1.00 97.88 106 TYR A N 1
ATOM 858 C CA . TYR A 1 106 ? -4.416 -6.617 -1.579 1.00 97.88 106 TYR A CA 1
ATOM 859 C C . TYR A 1 106 ? -5.842 -6.326 -1.112 1.00 97.88 106 TYR A C 1
ATOM 861 O O . TYR A 1 106 ? -6.098 -6.280 0.089 1.00 97.88 106 TYR A O 1
ATOM 869 N N . SER A 1 107 ? -6.793 -6.174 -2.035 1.00 98.12 107 SER A N 1
ATOM 870 C CA . SER A 1 107 ? -8.161 -5.773 -1.695 1.00 98.12 107 SER A CA 1
ATOM 871 C C . SER A 1 107 ? -8.899 -6.834 -0.874 1.00 98.12 107 SER A C 1
ATOM 873 O O . SER A 1 107 ? -9.661 -6.481 0.027 1.00 98.12 107 SER A O 1
ATOM 875 N N . ALA A 1 108 ? -8.645 -8.121 -1.121 1.00 97.94 108 ALA A N 1
ATOM 876 C CA . ALA A 1 108 ? -9.226 -9.219 -0.354 1.00 97.94 108 ALA A CA 1
ATOM 877 C C . ALA A 1 108 ? -8.712 -9.237 1.094 1.00 97.94 108 ALA A C 1
ATOM 879 O O . ALA A 1 108 ? -9.501 -9.183 2.044 1.00 97.94 108 ALA A O 1
ATOM 880 N N . PHE A 1 109 ? -7.389 -9.262 1.272 1.00 98.25 109 PHE A N 1
ATOM 881 C CA . PHE A 1 109 ? -6.785 -9.380 2.596 1.00 98.25 109 PHE A CA 1
ATOM 882 C C . PHE A 1 109 ? -6.874 -8.083 3.398 1.00 98.25 109 PHE A C 1
ATOM 884 O O . PHE A 1 109 ? -7.307 -8.094 4.552 1.00 98.25 109 PHE A O 1
ATOM 891 N N . GLN A 1 110 ? -6.523 -6.947 2.794 1.00 97.69 110 GLN A N 1
ATOM 892 C CA . GLN A 1 110 ? -6.611 -5.656 3.472 1.00 97.69 110 GLN A CA 1
ATOM 893 C C . GLN A 1 110 ? -8.068 -5.270 3.718 1.00 97.69 110 GLN A C 1
ATOM 895 O O . GLN A 1 110 ? -8.375 -4.763 4.795 1.00 97.69 110 GLN A O 1
ATOM 900 N N . GLY A 1 111 ? -8.991 -5.602 2.810 1.00 97.81 111 GLY A N 1
ATOM 901 C CA . GLY A 1 111 ? -10.424 -5.436 3.046 1.00 97.81 111 GLY A CA 1
ATOM 902 C C . GLY A 1 111 ? -10.914 -6.231 4.261 1.00 97.81 111 GLY A C 1
ATOM 903 O O . GLY A 1 111 ? -11.629 -5.688 5.107 1.00 97.81 111 GLY A O 1
ATOM 904 N N . LEU A 1 112 ? -10.483 -7.488 4.415 1.00 97.81 112 LEU A N 1
ATOM 905 C CA . LEU A 1 112 ? -10.782 -8.290 5.606 1.00 97.81 112 LEU A CA 1
ATOM 906 C C . LEU A 1 112 ? -10.163 -7.687 6.878 1.00 97.81 112 LEU A C 1
ATOM 908 O O . LEU A 1 112 ? -10.866 -7.513 7.876 1.00 97.81 112 LEU A O 1
ATOM 912 N N . SER A 1 113 ? -8.882 -7.318 6.839 1.00 97.50 113 SER A N 1
ATOM 913 C CA . SER A 1 113 ? -8.155 -6.732 7.974 1.00 97.50 113 SER A CA 1
ATOM 914 C C . SER A 1 113 ? -8.795 -5.417 8.457 1.00 97.50 113 SER A C 1
ATOM 916 O O . SER A 1 113 ? -9.034 -5.205 9.656 1.00 97.50 113 SER A O 1
ATOM 918 N N . TRP A 1 114 ? -9.204 -4.562 7.515 1.00 97.81 114 TRP A N 1
ATOM 919 C CA . TRP A 1 114 ? -9.968 -3.345 7.788 1.00 97.81 114 TRP A CA 1
ATOM 920 C C . TRP A 1 114 ? -11.358 -3.632 8.353 1.00 97.81 114 TRP A C 1
ATOM 922 O O . TRP A 1 114 ? -11.752 -2.984 9.326 1.00 97.81 114 TRP A O 1
ATOM 932 N N . LYS A 1 115 ? -12.086 -4.618 7.815 1.00 97.62 115 LYS A N 1
ATOM 933 C CA . LYS A 1 115 ? -13.402 -5.020 8.340 1.00 97.62 115 LYS A CA 1
ATOM 934 C C . LYS A 1 115 ? -13.312 -5.490 9.789 1.00 97.62 115 LYS A C 1
ATOM 936 O O . LYS A 1 115 ? -14.179 -5.159 10.599 1.00 97.62 115 LYS A O 1
ATOM 941 N N . LEU A 1 116 ? -12.288 -6.267 10.131 1.00 96.50 116 LEU A N 1
ATOM 942 C CA . LEU A 1 116 ? -12.081 -6.736 11.502 1.00 96.50 116 LEU A CA 1
ATOM 943 C C . LEU A 1 116 ? -11.781 -5.557 12.437 1.00 96.50 116 LEU A C 1
ATOM 945 O O . LEU A 1 116 ? -12.411 -5.433 13.487 1.00 96.50 116 LEU A O 1
ATOM 949 N N . SER A 1 117 ? -10.921 -4.632 12.004 1.00 95.94 117 SER A N 1
ATOM 950 C CA . SER A 1 117 ? -10.619 -3.394 12.736 1.00 95.94 117 SER A CA 1
ATOM 951 C C . SER A 1 117 ? -11.857 -2.500 12.921 1.00 95.94 117 SER A C 1
ATOM 953 O O . SER A 1 117 ? -12.023 -1.862 13.961 1.00 95.94 117 SER A O 1
ATOM 955 N N . TYR A 1 118 ? -12.772 -2.488 11.949 1.00 95.12 118 TYR A N 1
ATOM 956 C CA . TYR A 1 118 ? -14.084 -1.838 12.043 1.00 95.12 118 TYR A CA 1
ATOM 957 C C . TYR A 1 118 ? -14.959 -2.429 13.153 1.00 95.12 118 TYR A C 1
ATOM 959 O O . TYR A 1 118 ? -15.571 -1.684 13.921 1.00 95.12 118 TYR A O 1
ATOM 967 N N . GLY A 1 119 ? -14.992 -3.760 13.253 1.00 94.50 119 GLY A N 1
ATOM 968 C CA . GLY A 1 119 ? -15.729 -4.470 14.297 1.00 94.50 119 GLY A CA 1
ATOM 969 C C . GLY A 1 119 ? -15.175 -4.199 15.698 1.00 94.50 119 GLY A C 1
ATOM 970 O O . GLY A 1 119 ? -15.954 -4.006 16.627 1.00 94.50 119 GLY A O 1
ATOM 971 N N . ILE A 1 120 ? -13.847 -4.109 15.845 1.00 93.69 120 ILE A N 1
ATOM 972 C CA . ILE A 1 120 ? -13.192 -3.732 17.115 1.00 93.69 120 ILE A CA 1
ATOM 973 C C . ILE A 1 120 ? -13.566 -2.299 17.514 1.00 93.69 120 ILE A C 1
ATOM 975 O O . ILE A 1 120 ? -13.824 -2.034 18.683 1.00 93.69 120 ILE A O 1
ATOM 979 N N . ALA A 1 121 ? -13.669 -1.386 16.546 1.00 93.62 121 ALA A N 1
ATOM 980 C CA . ALA A 1 121 ? -14.135 -0.017 16.771 1.00 93.62 121 ALA A CA 1
ATOM 981 C C . ALA A 1 121 ? -15.663 0.097 16.998 1.00 93.62 121 ALA A C 1
ATOM 983 O O . ALA A 1 121 ? -16.194 1.207 17.022 1.00 93.62 121 ALA A O 1
ATOM 984 N N . GLY A 1 122 ? -16.385 -1.023 17.134 1.00 91.69 122 GLY A N 1
ATOM 985 C CA . GLY A 1 122 ? -17.818 -1.060 17.447 1.00 91.69 122 GLY A CA 1
ATOM 986 C C . GLY A 1 122 ? -18.753 -0.807 16.261 1.00 91.69 122 GLY A C 1
ATOM 987 O O . GLY A 1 122 ? -19.961 -0.666 16.451 1.00 91.69 122 GLY A O 1
ATOM 988 N N . ARG A 1 123 ? -18.241 -0.755 15.025 1.00 91.25 123 ARG A N 1
ATOM 989 C CA . ARG A 1 123 ? -19.063 -0.511 13.832 1.00 91.25 123 ARG A CA 1
ATOM 990 C C . ARG A 1 123 ? -19.565 -1.819 13.226 1.00 91.25 123 ARG A C 1
ATOM 992 O O . ARG A 1 123 ? -18.796 -2.756 13.015 1.00 91.25 123 ARG A O 1
ATOM 999 N N . LYS A 1 124 ? -20.856 -1.862 12.887 1.00 92.19 124 LYS A N 1
ATOM 1000 C CA . LYS A 1 124 ? -21.513 -3.030 12.283 1.00 92.19 124 LYS A CA 1
ATOM 1001 C C . LYS A 1 124 ? -21.789 -2.787 10.799 1.00 92.19 124 LYS A C 1
ATOM 1003 O O . LYS A 1 124 ? -22.468 -1.836 10.432 1.00 92.19 124 LYS A O 1
ATOM 1008 N N . ILE A 1 125 ? -21.261 -3.664 9.954 1.00 94.94 125 ILE A N 1
ATOM 1009 C CA . ILE A 1 125 ? -21.516 -3.720 8.512 1.00 94.94 125 ILE A CA 1
ATOM 1010 C C . ILE A 1 125 ? -21.340 -5.164 8.045 1.00 94.94 125 ILE A C 1
ATOM 1012 O O . ILE A 1 125 ? -20.456 -5.874 8.533 1.00 94.94 125 ILE A O 1
ATOM 1016 N N . SER A 1 126 ? -22.192 -5.614 7.122 1.00 96.69 126 SER A N 1
ATOM 1017 C CA . SER A 1 126 ? -22.071 -6.948 6.539 1.00 96.69 126 SER A CA 1
ATOM 1018 C C . SER A 1 126 ? -20.772 -7.075 5.740 1.00 96.69 126 SER A C 1
ATOM 1020 O O . SER A 1 126 ? -20.356 -6.149 5.040 1.00 96.69 126 SER A O 1
ATOM 1022 N N . TYR A 1 127 ? -20.119 -8.233 5.847 1.00 96.06 127 TYR A N 1
ATOM 1023 C CA . TYR A 1 127 ? -18.826 -8.471 5.205 1.00 96.06 127 TYR A CA 1
ATOM 1024 C C . TYR A 1 127 ? -18.859 -8.288 3.673 1.00 96.06 127 TYR A C 1
ATOM 1026 O O . TYR A 1 127 ? -18.019 -7.535 3.180 1.00 96.06 127 TYR A O 1
ATOM 1034 N N . PRO A 1 128 ? -19.842 -8.833 2.921 1.00 97.19 128 PRO A N 1
ATOM 1035 C CA . PRO A 1 128 ? -19.883 -8.655 1.467 1.00 97.19 128 PRO A CA 1
ATOM 1036 C C . PRO A 1 128 ? -20.009 -7.185 1.056 1.00 97.19 128 PRO A C 1
ATOM 1038 O O . PRO A 1 128 ? -19.286 -6.709 0.184 1.00 97.19 128 PRO A O 1
ATOM 1041 N N . ARG A 1 129 ? -20.875 -6.427 1.745 1.00 96.75 129 ARG A N 1
ATOM 1042 C CA . ARG A 1 129 ? -21.048 -4.993 1.486 1.00 96.75 129 ARG A CA 1
ATOM 1043 C C . ARG A 1 129 ? -19.766 -4.217 1.771 1.00 96.75 129 ARG A C 1
ATOM 1045 O O . ARG A 1 129 ? -19.428 -3.319 1.004 1.00 96.75 129 ARG A O 1
ATOM 1052 N N . PHE A 1 130 ? -19.070 -4.543 2.862 1.00 97.62 130 PHE A N 1
ATOM 1053 C CA . PHE A 1 130 ? -17.793 -3.913 3.189 1.00 97.62 130 PHE A CA 1
ATOM 1054 C C . PHE A 1 130 ? -16.762 -4.166 2.091 1.00 97.62 130 PHE A C 1
ATOM 1056 O O . PHE A 1 130 ? -16.138 -3.221 1.618 1.00 97.62 130 PHE A O 1
ATOM 1063 N N . LEU A 1 131 ? -16.622 -5.421 1.659 1.00 97.62 131 LEU A N 1
ATOM 1064 C CA . LEU A 1 131 ? -15.616 -5.820 0.682 1.00 97.62 131 LEU A CA 1
ATOM 1065 C C . LEU A 1 131 ? -15.849 -5.145 -0.676 1.00 97.62 131 LEU A C 1
ATOM 1067 O O . LEU A 1 131 ? -14.929 -4.538 -1.211 1.00 97.62 131 LEU A O 1
ATOM 1071 N N . VAL A 1 132 ? -17.085 -5.133 -1.187 1.00 98.00 132 VAL A N 1
ATOM 1072 C CA . VAL A 1 132 ? -17.424 -4.448 -2.453 1.00 98.00 132 VAL A CA 1
ATOM 1073 C C . VAL A 1 132 ? -17.092 -2.954 -2.3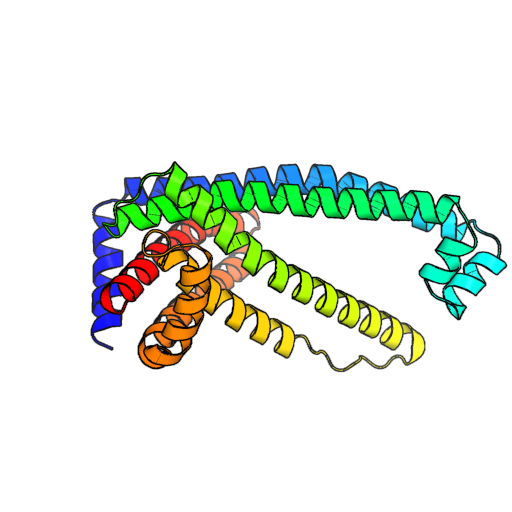94 1.00 98.00 132 VAL A C 1
ATOM 1075 O O . VAL A 1 132 ? -16.524 -2.393 -3.334 1.00 98.00 132 VAL A O 1
ATOM 1078 N N . GLN A 1 133 ? -17.413 -2.296 -1.275 1.00 98.06 133 GLN A N 1
ATOM 1079 C CA . GLN A 1 133 ? -17.065 -0.888 -1.086 1.00 98.06 133 GLN A CA 1
ATOM 1080 C C . GLN A 1 133 ? -15.551 -0.682 -0.976 1.00 98.06 133 GLN A C 1
ATOM 1082 O O . GLN A 1 133 ? -15.043 0.277 -1.552 1.00 98.06 133 GLN A O 1
ATOM 1087 N N . PHE A 1 134 ? -14.836 -1.578 -0.291 1.00 98.25 134 PHE A N 1
ATOM 1088 C CA . PHE A 1 134 ? -13.381 -1.529 -0.162 1.00 98.25 134 PHE A CA 1
ATOM 1089 C C . PHE A 1 134 ? -12.696 -1.648 -1.524 1.00 98.25 134 PHE A C 1
ATOM 1091 O O . PHE A 1 134 ? -11.882 -0.794 -1.854 1.00 98.25 134 PHE A O 1
ATOM 1098 N N . PHE A 1 135 ? -13.083 -2.627 -2.348 1.00 98.31 135 PHE A N 1
ATOM 1099 C CA . PHE A 1 135 ? -12.581 -2.770 -3.719 1.00 98.31 135 PHE A CA 1
ATOM 1100 C C . PHE A 1 135 ? -12.833 -1.495 -4.531 1.00 98.31 135 PHE A C 1
ATOM 1102 O O . PHE A 1 135 ? -11.900 -0.929 -5.095 1.00 98.31 135 PHE A O 1
ATOM 1109 N N . SER A 1 136 ? -14.066 -0.981 -4.520 1.00 97.88 136 SER A N 1
ATOM 1110 C CA . SER A 1 136 ? -14.431 0.222 -5.283 1.00 97.88 136 SER A CA 1
ATOM 1111 C C . SER A 1 136 ? -13.606 1.453 -4.883 1.00 97.88 136 SER A C 1
ATOM 1113 O O . SER A 1 136 ? -13.151 2.207 -5.739 1.00 97.88 136 SER A O 1
ATOM 1115 N N . VAL A 1 137 ? -13.401 1.663 -3.579 1.00 98.19 137 VAL A N 1
ATOM 1116 C CA . VAL A 1 137 ? -12.588 2.771 -3.052 1.00 98.19 137 VAL A CA 1
ATOM 1117 C C . VAL A 1 137 ? -11.105 2.547 -3.359 1.00 98.19 137 VAL A C 1
ATOM 1119 O O . VAL A 1 137 ? -10.420 3.479 -3.766 1.00 98.19 137 VAL A O 1
ATOM 1122 N N . ASN A 1 138 ? -10.606 1.319 -3.220 1.00 98.06 138 ASN A N 1
ATOM 1123 C CA . ASN A 1 138 ? -9.214 0.988 -3.509 1.00 98.06 138 ASN A CA 1
ATOM 1124 C C . ASN A 1 138 ? -8.887 1.108 -5.006 1.00 98.06 138 ASN A C 1
ATOM 1126 O O . ASN A 1 138 ? -7.775 1.488 -5.348 1.00 98.06 138 ASN A O 1
ATOM 1130 N N . LEU A 1 139 ? -9.846 0.844 -5.902 1.00 97.44 139 LEU A N 1
ATOM 1131 C CA . LEU A 1 139 ? -9.659 1.023 -7.346 1.00 97.44 139 LEU A CA 1
ATOM 1132 C C . LEU A 1 139 ? -9.347 2.483 -7.688 1.00 97.44 139 LEU A C 1
ATOM 1134 O O . LEU A 1 139 ? -8.455 2.754 -8.485 1.00 97.44 139 LEU A O 1
ATOM 1138 N N . PHE A 1 140 ? -10.043 3.425 -7.047 1.00 97.44 140 PHE A N 1
ATOM 1139 C CA . PHE A 1 140 ? -9.762 4.850 -7.202 1.00 97.44 140 PHE A CA 1
ATOM 1140 C C . PHE A 1 140 ? -8.323 5.181 -6.781 1.00 97.44 140 PHE A C 1
ATOM 1142 O O . PHE A 1 140 ? -7.596 5.825 -7.531 1.00 97.44 140 PHE A O 1
ATOM 1149 N N . TRP A 1 141 ? -7.879 4.693 -5.620 1.00 97.38 141 TRP A N 1
ATOM 1150 C CA . TRP A 1 141 ? -6.517 4.940 -5.133 1.00 97.38 141 TRP A CA 1
ATOM 1151 C C . TRP A 1 141 ? -5.435 4.232 -5.949 1.00 97.38 141 TRP A C 1
ATOM 1153 O O . TRP A 1 141 ? -4.342 4.776 -6.104 1.00 97.38 141 TRP A O 1
ATOM 1163 N N . LEU A 1 142 ? -5.747 3.070 -6.528 1.00 95.75 142 LEU A N 1
ATOM 1164 C CA . LEU A 1 142 ? -4.851 2.358 -7.434 1.00 95.75 142 LEU A CA 1
ATOM 1165 C C . LEU A 1 142 ? -4.485 3.224 -8.644 1.00 95.75 142 LEU A C 1
ATOM 1167 O O . LEU A 1 142 ? -3.322 3.243 -9.030 1.00 95.75 142 LEU A O 1
ATOM 1171 N N . VAL A 1 143 ? -5.429 3.987 -9.206 1.00 95.88 143 VAL A N 1
ATOM 1172 C CA . VAL A 1 143 ? -5.147 4.894 -10.335 1.00 95.88 143 VAL A CA 1
ATOM 1173 C C . VAL A 1 143 ? -4.094 5.939 -9.954 1.00 95.88 143 VAL A C 1
ATOM 1175 O O . VAL A 1 143 ? -3.119 6.121 -10.680 1.00 95.88 143 VAL A O 1
ATOM 1178 N N . PHE A 1 144 ? -4.225 6.577 -8.788 1.00 96.38 144 PHE A N 1
ATOM 1179 C CA . PHE A 1 144 ? -3.234 7.546 -8.298 1.00 96.38 144 PHE A CA 1
ATOM 1180 C C . PHE A 1 144 ? -1.875 6.913 -8.002 1.00 96.38 144 PHE A C 1
ATOM 1182 O O . PHE A 1 144 ? -0.841 7.560 -8.187 1.00 96.38 144 PHE A O 1
ATOM 1189 N N . TYR A 1 145 ? -1.867 5.661 -7.549 1.00 94.75 145 TYR A N 1
ATOM 1190 C CA . TYR A 1 145 ? -0.639 4.903 -7.347 1.00 94.75 145 TYR A CA 1
ATOM 1191 C C . TYR A 1 145 ? 0.038 4.536 -8.676 1.00 94.75 145 TYR A C 1
ATOM 1193 O O . TYR A 1 145 ? 1.252 4.663 -8.792 1.00 94.75 145 TYR A O 1
ATOM 1201 N N . ILE A 1 146 ? -0.726 4.161 -9.706 1.00 92.00 146 ILE A N 1
ATOM 1202 C CA . ILE A 1 146 ? -0.201 3.915 -11.058 1.00 92.00 146 ILE A CA 1
ATOM 1203 C C . ILE A 1 146 ? 0.412 5.195 -11.6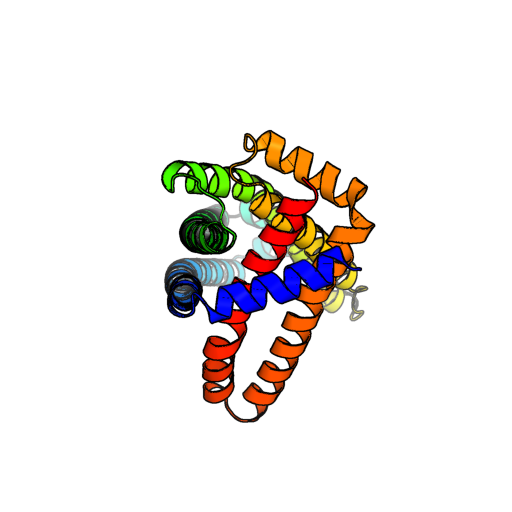32 1.00 92.00 146 ILE A C 1
ATOM 1205 O O . ILE A 1 146 ? 1.529 5.155 -12.140 1.00 92.00 146 ILE A O 1
ATOM 1209 N N . ILE A 1 147 ? -0.270 6.339 -11.504 1.00 93.06 147 ILE A N 1
ATOM 1210 C CA . ILE A 1 147 ? 0.267 7.640 -11.940 1.00 93.06 147 ILE A CA 1
ATOM 1211 C C . ILE A 1 147 ? 1.595 7.934 -11.234 1.00 93.06 147 ILE A C 1
ATOM 1213 O O . ILE A 1 147 ? 2.566 8.312 -11.885 1.00 93.06 147 ILE A O 1
ATOM 1217 N N . TYR A 1 148 ? 1.659 7.708 -9.920 1.00 94.31 148 TYR A N 1
ATOM 1218 C CA . TYR A 1 148 ? 2.900 7.837 -9.161 1.00 94.31 148 TYR A CA 1
ATOM 1219 C C . TYR A 1 148 ? 4.016 6.949 -9.714 1.00 94.31 148 TYR A C 1
ATOM 1221 O O . TYR A 1 148 ? 5.117 7.447 -9.933 1.00 94.31 148 TYR A O 1
ATOM 1229 N N . GLN A 1 149 ? 3.733 5.671 -9.981 1.00 92.00 149 GLN A N 1
ATOM 1230 C CA . GLN A 1 149 ? 4.733 4.733 -10.495 1.00 92.00 149 GLN A CA 1
ATOM 1231 C C . GLN A 1 149 ? 5.247 5.134 -11.878 1.00 92.00 149 GLN A C 1
ATOM 1233 O O . GLN A 1 149 ? 6.447 5.068 -12.128 1.00 92.00 149 GLN A O 1
ATOM 1238 N N . ILE A 1 150 ? 4.365 5.617 -12.757 1.00 88.56 150 ILE A N 1
ATOM 1239 C CA . ILE A 1 150 ? 4.758 6.137 -14.073 1.00 88.56 150 ILE A CA 1
ATOM 1240 C C . ILE A 1 150 ? 5.703 7.333 -13.908 1.00 88.56 150 ILE A C 1
ATOM 1242 O O . ILE A 1 150 ? 6.760 7.368 -14.533 1.00 88.56 150 ILE A O 1
ATOM 1246 N N . ILE A 1 151 ? 5.361 8.300 -13.052 1.00 90.75 151 ILE A N 1
ATOM 1247 C CA . ILE A 1 151 ? 6.201 9.486 -12.825 1.00 90.75 151 ILE A CA 1
ATOM 1248 C C . ILE A 1 151 ? 7.545 9.090 -12.201 1.00 90.75 151 ILE A C 1
ATOM 1250 O O . ILE A 1 151 ? 8.583 9.572 -12.649 1.00 90.75 151 ILE A O 1
ATOM 1254 N N . ALA A 1 152 ? 7.541 8.211 -11.196 1.00 90.75 152 ALA A N 1
ATOM 1255 C CA . ALA A 1 152 ? 8.756 7.718 -10.553 1.00 90.75 152 ALA A CA 1
ATOM 1256 C C . ALA A 1 152 ? 9.686 7.037 -11.566 1.00 90.75 152 ALA A C 1
ATOM 1258 O O . ALA A 1 152 ? 10.852 7.411 -11.668 1.00 90.75 152 ALA A O 1
ATOM 1259 N N . TYR A 1 153 ? 9.143 6.140 -12.392 1.00 86.38 153 TYR A N 1
ATOM 1260 C CA . TYR A 1 153 ? 9.887 5.471 -13.456 1.00 86.38 153 TYR A CA 1
ATOM 1261 C C . TYR A 1 153 ? 10.482 6.456 -14.472 1.00 86.38 153 TYR A C 1
ATOM 1263 O O . TYR A 1 153 ? 11.656 6.356 -14.815 1.00 86.38 153 TYR A O 1
ATOM 1271 N N . LEU A 1 154 ? 9.708 7.446 -14.932 1.00 84.88 154 LEU A N 1
ATOM 1272 C CA . LEU A 1 154 ? 10.208 8.463 -15.868 1.00 84.88 154 LEU A CA 1
ATOM 1273 C C . LEU A 1 154 ? 11.354 9.290 -15.269 1.00 84.88 154 LEU A C 1
ATOM 1275 O O . LEU A 1 154 ? 12.285 9.671 -15.981 1.00 84.88 154 LEU A O 1
ATOM 1279 N N . LEU A 1 155 ? 11.306 9.565 -13.964 1.00 85.88 155 LEU A N 1
ATOM 1280 C CA . LEU A 1 155 ? 12.369 10.279 -13.260 1.00 85.88 155 LEU A CA 1
ATOM 1281 C C . LEU A 1 155 ? 13.624 9.425 -13.083 1.00 85.88 155 LEU A C 1
ATOM 1283 O O . LEU A 1 155 ? 14.724 9.943 -13.269 1.00 85.88 155 LEU A O 1
ATOM 1287 N N . GLU A 1 156 ? 13.473 8.137 -12.778 1.00 85.12 156 GLU A N 1
ATOM 1288 C CA . GLU A 1 156 ? 14.585 7.183 -12.730 1.00 85.12 156 GLU A CA 1
ATOM 1289 C C . GLU A 1 156 ? 15.240 7.023 -14.104 1.00 85.12 156 GLU A C 1
ATOM 1291 O O . GLU A 1 156 ? 16.460 7.133 -14.215 1.00 85.12 156 GLU A O 1
ATOM 1296 N N . LEU A 1 157 ? 14.443 6.867 -15.164 1.00 79.81 157 LEU A N 1
ATOM 1297 C CA . LEU A 1 157 ? 14.933 6.788 -16.540 1.00 79.81 157 LEU A CA 1
ATOM 1298 C C . LEU A 1 157 ? 15.728 8.044 -16.918 1.00 79.81 157 LEU A C 1
ATOM 1300 O O . LEU A 1 157 ? 16.844 7.950 -17.429 1.00 79.81 157 LEU A O 1
ATOM 1304 N N . ARG A 1 158 ? 15.190 9.232 -16.616 1.00 79.44 158 ARG A N 1
ATOM 1305 C CA . ARG A 1 158 ? 15.897 10.502 -16.828 1.00 79.44 158 ARG A CA 1
ATOM 1306 C C . ARG A 1 158 ? 17.211 10.553 -16.050 1.00 79.44 158 ARG A C 1
ATOM 1308 O O . ARG A 1 158 ? 18.211 11.015 -16.595 1.00 79.44 158 ARG A O 1
ATOM 1315 N N . ALA A 1 159 ? 17.217 10.112 -14.792 1.00 81.56 159 ALA A N 1
ATOM 1316 C CA . ALA A 1 159 ? 18.418 10.099 -13.964 1.00 81.56 159 ALA A CA 1
ATOM 1317 C C . ALA A 1 159 ? 19.491 9.166 -14.545 1.00 81.56 159 ALA A C 1
ATOM 1319 O O . ALA A 1 159 ? 20.642 9.582 -14.655 1.00 81.56 159 ALA A O 1
ATOM 1320 N N . MET A 1 160 ? 19.116 7.962 -14.993 1.00 77.25 160 MET A N 1
ATOM 1321 C CA . MET A 1 160 ? 20.037 7.026 -15.653 1.00 77.25 160 MET A CA 1
ATOM 1322 C C . MET A 1 160 ? 20.642 7.622 -16.930 1.00 77.25 160 MET A C 1
ATOM 1324 O O . MET A 1 160 ? 21.853 7.562 -17.122 1.00 77.25 160 MET A O 1
ATOM 1328 N N . ILE A 1 161 ? 19.823 8.252 -17.779 1.00 75.31 161 ILE A N 1
ATOM 1329 C CA . ILE A 1 161 ? 20.291 8.911 -19.010 1.00 75.31 161 ILE A CA 1
ATOM 1330 C C . ILE A 1 161 ? 21.249 10.068 -18.685 1.00 75.31 161 ILE A C 1
ATOM 1332 O O . ILE A 1 161 ? 22.313 10.172 -19.287 1.00 75.31 161 ILE A O 1
ATOM 1336 N N . SER A 1 162 ? 20.909 10.914 -17.708 1.00 76.44 162 SER A N 1
ATOM 1337 C CA . SER A 1 162 ? 21.745 12.049 -17.283 1.00 76.44 162 SER A CA 1
ATOM 1338 C C . SER A 1 162 ? 23.107 11.594 -16.758 1.00 76.44 162 SER A C 1
ATOM 1340 O O . SER A 1 162 ? 24.132 12.162 -17.119 1.00 76.44 162 SER A O 1
ATOM 1342 N N . ILE A 1 163 ? 23.140 10.536 -15.942 1.00 80.81 163 ILE A N 1
ATOM 1343 C CA . ILE A 1 163 ? 24.393 9.975 -15.420 1.00 80.81 163 ILE A CA 1
ATOM 1344 C C . ILE A 1 163 ? 25.276 9.468 -16.567 1.00 80.81 163 ILE A C 1
ATOM 1346 O O . ILE A 1 163 ? 26.473 9.744 -16.575 1.00 80.81 163 ILE A O 1
ATOM 1350 N N . ASN A 1 164 ? 24.686 8.792 -17.556 1.00 77.25 164 ASN A N 1
ATOM 1351 C CA . ASN A 1 164 ? 25.433 8.218 -18.675 1.00 77.25 164 ASN A CA 1
ATOM 1352 C C . ASN A 1 164 ? 25.900 9.258 -19.709 1.00 77.25 164 ASN A C 1
ATOM 1354 O O . ASN A 1 164 ? 26.929 9.045 -20.341 1.00 77.25 164 ASN A O 1
ATOM 1358 N N . ILE A 1 165 ? 25.173 10.368 -19.892 1.00 79.69 165 ILE A N 1
ATOM 1359 C CA . ILE A 1 165 ? 25.505 11.392 -20.900 1.00 79.69 165 ILE A CA 1
ATOM 1360 C C . ILE A 1 165 ? 26.341 12.528 -20.309 1.00 79.69 165 ILE A C 1
ATOM 1362 O O . ILE A 1 165 ? 27.358 12.909 -20.881 1.00 79.69 165 ILE A O 1
ATOM 1366 N N . SER A 1 166 ? 25.905 13.108 -19.190 1.00 76.25 166 SER A N 1
ATOM 1367 C CA . SER A 1 166 ? 26.460 14.364 -18.675 1.00 76.25 166 SER A CA 1
ATOM 1368 C C . SER A 1 166 ? 27.282 14.196 -17.400 1.00 76.25 166 SER A C 1
ATOM 1370 O O . SER A 1 166 ? 27.733 15.204 -16.855 1.00 76.25 166 SER A O 1
ATOM 1372 N N . GLN A 1 167 ? 27.429 12.961 -16.890 1.00 77.56 167 GLN A N 1
ATOM 1373 C CA . GLN A 1 167 ? 28.092 12.614 -15.616 1.00 77.56 167 GLN A CA 1
ATOM 1374 C C . GLN A 1 167 ? 27.637 13.466 -14.418 1.00 77.56 167 GLN A C 1
ATOM 1376 O O . GLN A 1 167 ? 28.284 13.521 -13.374 1.00 77.56 167 GLN A O 1
ATOM 1381 N N . THR A 1 168 ? 26.497 14.137 -14.560 1.00 74.44 168 THR A N 1
ATOM 1382 C CA . THR A 1 168 ? 25.945 15.063 -13.583 1.00 74.44 168 THR A CA 1
ATOM 1383 C C . THR A 1 168 ? 24.636 14.471 -13.087 1.00 74.44 168 THR A C 1
ATOM 1385 O O . THR A 1 168 ? 23.741 14.186 -13.893 1.00 74.44 168 THR A O 1
ATOM 1388 N N . PRO A 1 169 ? 24.506 14.238 -11.771 1.00 71.81 169 PRO A N 1
ATOM 1389 C CA . PRO A 1 169 ? 23.276 13.709 -11.216 1.00 71.81 169 PRO A CA 1
ATOM 1390 C C . PRO A 1 169 ? 22.160 14.740 -11.402 1.00 71.81 169 PRO A C 1
ATOM 1392 O O . PRO A 1 169 ? 22.268 15.887 -10.967 1.00 71.81 169 PRO A O 1
ATOM 1395 N N . ALA A 1 170 ? 21.074 14.328 -12.057 1.00 74.62 170 ALA A N 1
ATOM 1396 C CA . ALA A 1 170 ? 19.879 15.151 -12.153 1.00 74.62 170 ALA A CA 1
ATOM 1397 C C . ALA A 1 170 ? 19.328 15.442 -10.739 1.00 74.62 170 ALA A C 1
ATOM 1399 O O . ALA A 1 170 ? 19.378 14.562 -9.873 1.00 74.62 170 ALA A O 1
ATOM 1400 N N . PRO A 1 171 ? 18.771 16.642 -10.482 1.00 77.38 171 PRO A N 1
ATOM 1401 C CA . PRO A 1 171 ? 18.176 16.955 -9.188 1.00 77.38 171 PRO A CA 1
ATOM 1402 C C . PRO A 1 171 ? 17.079 15.938 -8.849 1.00 77.38 171 PRO A C 1
ATOM 1404 O O . PRO A 1 171 ? 16.142 15.728 -9.625 1.00 77.38 171 PRO A O 1
ATOM 1407 N N . SER A 1 172 ? 17.200 15.287 -7.688 1.00 79.44 172 SER A N 1
ATOM 1408 C CA . SER A 1 172 ? 16.277 14.223 -7.299 1.00 79.44 172 SER A CA 1
ATOM 1409 C C . SER A 1 172 ? 14.927 14.813 -6.883 1.00 79.44 172 SER A C 1
ATOM 1411 O O . SER A 1 172 ? 14.830 15.483 -5.855 1.00 79.44 172 SER A O 1
ATOM 1413 N N . LEU A 1 173 ? 13.856 14.512 -7.620 1.00 87.12 173 LEU A N 1
ATOM 1414 C CA . LEU A 1 173 ? 12.477 14.847 -7.222 1.00 87.12 173 LEU A CA 1
ATOM 1415 C C . LEU A 1 173 ? 11.886 13.842 -6.213 1.00 87.12 173 LEU A C 1
ATOM 1417 O O . LEU A 1 173 ? 10.675 13.796 -5.996 1.00 87.12 173 LEU A O 1
ATOM 1421 N N . SER A 1 174 ? 12.743 13.047 -5.570 1.00 87.62 174 SER A N 1
ATOM 1422 C CA . SER A 1 174 ? 12.378 12.015 -4.596 1.00 87.62 174 SER A CA 1
ATOM 1423 C C . SER A 1 174 ? 11.542 12.580 -3.444 1.00 87.62 174 SER A C 1
ATOM 1425 O O . SER A 1 174 ? 10.531 11.988 -3.076 1.00 87.62 174 SER A O 1
ATOM 1427 N N . LEU A 1 175 ? 11.893 13.761 -2.921 1.00 90.00 175 LEU A N 1
ATOM 1428 C CA . LEU A 1 175 ? 11.139 14.413 -1.847 1.00 90.00 175 LEU A CA 1
ATOM 1429 C C . LEU A 1 175 ? 9.700 14.748 -2.268 1.00 90.00 175 LEU A C 1
ATOM 1431 O O . LEU A 1 175 ? 8.770 14.517 -1.499 1.00 90.00 175 LEU A O 1
ATOM 1435 N N . VAL A 1 176 ? 9.499 15.255 -3.489 1.00 92.81 176 VAL A N 1
ATOM 1436 C CA . VAL A 1 176 ? 8.163 15.595 -4.014 1.00 92.81 176 VAL A CA 1
ATOM 1437 C C . VAL A 1 176 ? 7.308 14.336 -4.147 1.00 92.81 176 VAL A C 1
ATOM 1439 O O . VAL A 1 176 ? 6.147 14.326 -3.740 1.00 92.81 176 VAL A O 1
ATOM 1442 N N . LEU A 1 177 ? 7.903 13.252 -4.647 1.00 93.00 177 LEU A N 1
ATOM 1443 C CA . LEU A 1 177 ? 7.266 11.939 -4.735 1.00 93.00 177 LEU A CA 1
ATOM 1444 C C . LEU A 1 177 ? 6.885 11.383 -3.353 1.00 93.00 177 LEU A C 1
ATOM 1446 O O . LEU A 1 177 ? 5.781 10.867 -3.179 1.00 93.00 177 LEU A O 1
ATOM 1450 N N . TRP A 1 178 ? 7.751 11.535 -2.349 1.00 92.38 178 TRP A N 1
ATOM 1451 C CA . TRP A 1 178 ? 7.445 11.148 -0.969 1.00 92.38 178 TRP A CA 1
ATOM 1452 C C . TRP A 1 178 ? 6.306 11.971 -0.368 1.00 92.38 178 TRP A C 1
ATOM 1454 O O . TRP A 1 178 ? 5.397 11.406 0.240 1.00 92.38 178 TRP A O 1
ATOM 1464 N N . LEU A 1 179 ? 6.309 13.291 -0.568 1.00 95.75 179 LEU A N 1
ATOM 1465 C CA . LEU A 1 179 ? 5.220 14.164 -0.124 1.00 95.75 179 LEU A CA 1
ATOM 1466 C C . LEU A 1 179 ? 3.893 13.786 -0.791 1.00 95.75 179 LEU A C 1
ATOM 1468 O O . LEU A 1 179 ? 2.869 13.715 -0.110 1.00 95.75 179 LEU A O 1
ATOM 1472 N N . TYR A 1 180 ? 3.912 13.467 -2.087 1.00 96.12 180 TYR A N 1
ATOM 1473 C CA . TYR A 1 180 ? 2.742 12.961 -2.800 1.00 96.12 180 TYR A CA 1
ATOM 1474 C C . TYR A 1 180 ? 2.197 11.678 -2.155 1.00 96.12 180 TYR A C 1
ATOM 1476 O O . TYR A 1 180 ? 1.004 11.605 -1.859 1.00 96.12 180 TYR A O 1
ATOM 1484 N N . LEU A 1 181 ? 3.056 10.693 -1.864 1.00 96.00 181 LEU A N 1
ATOM 1485 C CA . LEU A 1 181 ? 2.634 9.453 -1.202 1.00 96.00 181 LEU A CA 1
ATOM 1486 C C . LEU A 1 181 ? 2.068 9.697 0.199 1.00 96.00 181 LEU A C 1
ATOM 1488 O O . LEU A 1 181 ? 1.075 9.073 0.570 1.00 96.00 181 LEU A O 1
ATOM 1492 N N . LEU A 1 182 ? 2.656 10.614 0.970 1.00 97.00 182 LEU A N 1
ATOM 1493 C CA . LEU A 1 182 ? 2.158 10.962 2.303 1.00 97.00 182 LEU A CA 1
ATOM 1494 C C . LEU A 1 182 ? 0.761 11.584 2.246 1.00 97.00 182 LEU A C 1
ATOM 1496 O O . LEU A 1 182 ? -0.085 11.253 3.081 1.00 97.00 182 LEU A O 1
ATOM 1500 N N . VAL A 1 183 ? 0.507 12.455 1.268 1.00 97.81 183 VAL A N 1
ATOM 1501 C CA . VAL A 1 183 ? -0.818 13.048 1.036 1.00 97.81 183 VAL A CA 1
ATOM 1502 C C . VAL A 1 183 ? -1.808 11.982 0.565 1.00 97.81 183 VAL A C 1
ATOM 1504 O O . VAL A 1 183 ? -2.936 11.930 1.059 1.00 97.81 183 VAL A O 1
ATOM 1507 N N . LEU A 1 184 ? -1.389 11.094 -0.337 1.00 97.69 184 LEU A N 1
ATOM 1508 C CA . LEU A 1 184 ? -2.228 10.006 -0.832 1.00 97.69 184 LEU A CA 1
ATOM 1509 C C . LEU A 1 184 ? -2.642 9.064 0.307 1.00 97.69 184 LEU A C 1
ATOM 1511 O O . LEU A 1 184 ? -3.830 8.814 0.506 1.00 97.69 184 LEU A O 1
ATOM 1515 N N . ALA A 1 185 ? -1.679 8.619 1.117 1.00 97.69 185 ALA A N 1
ATOM 1516 C CA . ALA A 1 185 ? -1.912 7.746 2.264 1.00 97.69 185 ALA A CA 1
ATOM 1517 C C . ALA A 1 185 ? -2.832 8.390 3.318 1.00 97.69 185 ALA A C 1
ATOM 1519 O O . ALA A 1 185 ? -3.690 7.705 3.879 1.00 97.69 185 ALA A O 1
ATOM 1520 N N . TYR A 1 186 ? -2.722 9.706 3.540 1.00 98.38 186 TYR A N 1
ATOM 1521 C CA . TYR A 1 186 ? -3.631 10.451 4.415 1.00 98.38 186 TYR A CA 1
ATOM 1522 C C . TYR A 1 186 ? -5.093 10.326 3.961 1.00 98.38 186 TYR A C 1
ATOM 1524 O O . TYR A 1 186 ? -5.959 9.940 4.752 1.00 98.38 186 TYR A O 1
ATOM 1532 N N . PHE A 1 187 ? -5.383 10.589 2.683 1.00 98.56 187 PHE A N 1
ATOM 1533 C CA . PHE A 1 187 ? -6.751 10.482 2.170 1.00 98.56 187 PHE A CA 1
ATOM 1534 C C . PHE A 1 187 ? -7.233 9.032 2.033 1.00 98.56 187 PHE A C 1
ATOM 1536 O O . PHE A 1 187 ? -8.411 8.766 2.291 1.00 98.56 187 PHE A O 1
ATOM 1543 N N . MET A 1 188 ? -6.344 8.084 1.720 1.00 98.12 188 MET A N 1
ATOM 1544 C CA . MET A 1 188 ? -6.658 6.650 1.732 1.00 98.12 188 MET A CA 1
ATOM 1545 C C . MET A 1 188 ? -7.153 6.211 3.110 1.00 98.12 188 MET A C 1
ATOM 1547 O O . MET A 1 188 ? -8.227 5.615 3.214 1.00 98.12 188 MET A O 1
ATOM 1551 N N . LEU A 1 189 ? -6.433 6.572 4.175 1.00 97.94 189 LEU A N 1
ATOM 1552 C CA . LEU A 1 189 ? -6.785 6.207 5.547 1.00 97.94 189 LEU A CA 1
ATOM 1553 C C . LEU A 1 189 ? -8.160 6.765 5.951 1.00 97.94 189 LEU A C 1
ATOM 1555 O O . LEU A 1 189 ? -8.979 6.043 6.522 1.00 97.94 189 LEU A O 1
ATOM 1559 N N . ILE A 1 190 ? -8.453 8.019 5.584 1.00 98.31 190 ILE A N 1
ATOM 1560 C CA . ILE A 1 190 ? -9.779 8.631 5.780 1.00 98.31 190 ILE A CA 1
ATOM 1561 C C . ILE A 1 190 ? -10.848 7.847 5.021 1.00 98.31 190 ILE A C 1
ATOM 1563 O O . ILE A 1 190 ? -11.876 7.497 5.604 1.00 98.31 190 ILE A O 1
ATOM 1567 N N . SER A 1 191 ? -10.608 7.535 3.749 1.00 98.44 191 SER A N 1
ATOM 1568 C CA . SER A 1 191 ? -11.585 6.847 2.904 1.00 98.44 191 SER A CA 1
ATOM 1569 C C . SER A 1 191 ? -11.936 5.456 3.418 1.00 98.44 191 SER A C 1
ATOM 1571 O O . SER A 1 191 ? -13.116 5.105 3.487 1.00 98.44 191 SER A O 1
ATOM 1573 N N . TYR A 1 192 ? -10.945 4.698 3.886 1.00 98.25 192 TYR A N 1
ATOM 1574 C CA . TYR A 1 192 ? -11.157 3.370 4.453 1.00 98.25 192 TYR A CA 1
ATOM 1575 C C . TYR A 1 192 ? -11.949 3.438 5.760 1.00 98.25 192 TYR A C 1
ATOM 1577 O O . TYR A 1 192 ? -12.845 2.622 5.975 1.00 98.25 192 TYR A O 1
ATOM 1585 N N . SER A 1 193 ? -11.731 4.474 6.574 1.00 97.69 193 SER A N 1
ATOM 1586 C CA . SER A 1 193 ? -12.509 4.757 7.789 1.00 97.69 193 SER A CA 1
ATOM 1587 C C . SER A 1 193 ? -13.918 5.324 7.560 1.00 97.69 193 SER A C 1
ATOM 1589 O O . SER A 1 193 ? -14.678 5.509 8.524 1.00 97.69 193 SER A O 1
ATOM 1591 N N . LEU A 1 194 ? -14.301 5.597 6.310 1.00 97.75 194 LEU A N 1
ATOM 1592 C CA . LEU A 1 194 ? -15.653 6.010 5.915 1.00 97.75 194 LEU A CA 1
ATOM 1593 C C . LEU A 1 194 ? -16.459 4.895 5.235 1.00 97.75 194 LEU A C 1
ATOM 1595 O O . LEU A 1 194 ? -17.656 5.077 4.985 1.00 97.75 194 LEU A O 1
ATOM 1599 N N . ILE A 1 195 ? -15.854 3.731 4.979 1.00 97.44 195 ILE A N 1
ATOM 1600 C CA . ILE A 1 195 ? -16.556 2.569 4.424 1.00 97.44 195 ILE A CA 1
ATOM 1601 C C . ILE A 1 195 ? -17.758 2.208 5.305 1.00 97.44 195 ILE A C 1
ATOM 1603 O O . ILE A 1 195 ? -17.723 2.284 6.535 1.00 97.44 195 ILE A O 1
ATOM 1607 N N . GLY A 1 196 ? -18.873 1.885 4.661 1.00 94.38 196 GLY A N 1
ATOM 1608 C CA . GLY A 1 196 ? -20.149 1.580 5.297 1.00 94.38 196 GLY A CA 1
ATOM 1609 C C . GLY A 1 196 ? -21.022 2.778 5.651 1.00 94.38 196 GLY A C 1
ATOM 1610 O O . GLY A 1 196 ? -22.212 2.581 5.885 1.00 94.38 196 GLY A O 1
ATOM 1611 N N . ARG A 1 197 ? -20.490 4.006 5.624 1.00 94.31 197 ARG A N 1
ATOM 1612 C CA . ARG A 1 197 ? -21.277 5.230 5.873 1.00 94.31 197 ARG A CA 1
ATOM 1613 C C . ARG A 1 197 ? -21.923 5.785 4.611 1.00 94.31 197 ARG A C 1
ATOM 1615 O O . ARG A 1 197 ? -23.039 6.286 4.652 1.00 94.31 197 ARG A O 1
ATOM 1622 N N . TYR A 1 198 ? -21.227 5.673 3.483 1.00 96.06 198 TYR A N 1
ATOM 1623 C CA . TYR A 1 198 ? -21.639 6.273 2.217 1.00 96.06 198 TYR A CA 1
ATOM 1624 C C . TYR A 1 198 ? -21.532 5.275 1.051 1.00 96.06 198 TYR A C 1
ATOM 1626 O O . TYR A 1 198 ? -21.026 4.160 1.200 1.00 96.06 198 TYR A O 1
ATOM 1634 N N . LYS A 1 199 ? -22.033 5.669 -0.128 1.00 96.44 199 LYS A N 1
ATOM 1635 C CA . LYS A 1 199 ? -21.745 4.981 -1.403 1.00 96.44 199 LYS A CA 1
ATOM 1636 C C . LYS A 1 199 ? -20.288 5.266 -1.831 1.00 96.44 199 LYS A C 1
ATOM 1638 O O . LYS A 1 199 ? -19.803 6.341 -1.482 1.00 96.44 199 LYS A O 1
ATOM 1643 N N . PRO A 1 200 ? -19.613 4.398 -2.613 1.00 96.38 200 PRO A N 1
ATOM 1644 C CA . PRO A 1 200 ? -18.184 4.536 -2.939 1.00 96.38 200 PRO A CA 1
ATOM 1645 C C . PRO A 1 200 ? -17.741 5.926 -3.420 1.00 96.38 200 PRO A C 1
ATOM 1647 O O . PRO A 1 200 ? -16.843 6.517 -2.831 1.00 96.38 200 PRO A O 1
ATOM 1650 N N . LEU A 1 201 ? -18.432 6.522 -4.397 1.00 96.69 201 LEU A N 1
ATOM 1651 C CA . LEU A 1 201 ? -18.096 7.872 -4.880 1.00 96.69 201 LEU A CA 1
ATOM 1652 C C . LEU A 1 201 ? -18.232 8.947 -3.788 1.00 96.69 201 LEU A C 1
ATOM 1654 O O . LEU A 1 201 ? -17.393 9.835 -3.659 1.00 96.69 201 LEU A O 1
ATOM 1658 N N . LYS A 1 202 ? -19.265 8.831 -2.943 1.00 97.81 202 LYS A N 1
ATOM 1659 C CA . LYS A 1 202 ? -19.461 9.729 -1.797 1.00 97.81 202 LYS A CA 1
ATOM 1660 C C . LYS A 1 202 ? -18.410 9.504 -0.707 1.00 97.81 202 LYS A C 1
ATOM 1662 O O . LYS A 1 202 ? -18.095 10.454 -0.002 1.00 97.81 202 LYS A O 1
ATOM 1667 N N . ILE A 1 203 ? -17.859 8.293 -0.563 1.00 98.19 203 ILE A N 1
ATOM 1668 C CA . ILE A 1 203 ? -16.731 8.029 0.345 1.00 98.19 203 ILE A CA 1
ATOM 1669 C C . ILE A 1 203 ? -15.531 8.869 -0.086 1.00 98.19 203 ILE A C 1
ATOM 1671 O O . ILE A 1 203 ? -14.995 9.602 0.740 1.00 98.19 203 ILE A O 1
ATOM 1675 N N . ILE A 1 204 ? -15.156 8.827 -1.367 1.00 98.12 204 ILE A N 1
ATOM 1676 C CA . ILE A 1 204 ? -14.030 9.608 -1.896 1.00 98.12 204 ILE A CA 1
ATOM 1677 C C . ILE A 1 204 ? -14.262 11.109 -1.692 1.00 98.12 204 ILE A C 1
ATOM 1679 O O . ILE A 1 204 ? -13.450 11.772 -1.048 1.00 98.12 204 ILE A O 1
ATOM 1683 N N . ALA A 1 205 ? -15.409 11.633 -2.135 1.00 98.06 205 ALA A N 1
ATOM 1684 C CA . ALA A 1 205 ? -15.730 13.055 -1.994 1.00 98.06 205 ALA A CA 1
ATOM 1685 C C . ALA A 1 205 ? -15.718 13.519 -0.524 1.00 98.06 205 ALA A C 1
ATOM 1687 O O . ALA A 1 205 ? -15.121 14.545 -0.189 1.00 98.06 205 ALA A O 1
ATOM 1688 N N . ASN A 1 206 ? -16.319 12.737 0.380 1.00 98.00 206 ASN A N 1
ATOM 1689 C CA . ASN A 1 206 ? -16.303 13.048 1.807 1.00 98.00 206 ASN A CA 1
ATOM 1690 C C . ASN A 1 206 ? -14.912 12.894 2.429 1.00 98.00 206 ASN A C 1
ATOM 1692 O O . ASN A 1 206 ? -14.627 13.585 3.402 1.00 98.00 206 ASN A O 1
ATOM 1696 N N . SER A 1 207 ? -14.037 12.049 1.877 1.00 98.06 207 SER A N 1
ATOM 1697 C CA . SER A 1 207 ? -12.655 11.912 2.354 1.00 98.06 207 SER A CA 1
ATOM 1698 C C . SER A 1 207 ? -11.866 13.191 2.120 1.00 98.06 207 SER A C 1
ATOM 1700 O O . SER A 1 207 ? -11.233 13.687 3.049 1.00 98.06 207 SER A O 1
ATOM 1702 N N . PHE A 1 208 ? -11.977 13.779 0.925 1.00 98.12 208 PHE A N 1
ATOM 1703 C CA . PHE A 1 208 ? -11.376 15.081 0.631 1.00 98.12 208 PHE A CA 1
ATOM 1704 C C . PHE A 1 208 ? -11.998 16.186 1.483 1.00 98.12 208 PHE A C 1
ATOM 1706 O O . PHE A 1 208 ? -11.285 16.911 2.180 1.00 98.12 208 PHE A O 1
ATOM 1713 N N . ARG A 1 209 ? -13.336 16.264 1.520 1.00 98.19 209 ARG A N 1
ATOM 1714 C CA . ARG A 1 209 ? -14.053 17.269 2.318 1.00 98.19 209 ARG A CA 1
ATOM 1715 C C . ARG A 1 209 ? -13.643 17.225 3.790 1.00 98.19 209 ARG A C 1
ATOM 1717 O O . ARG A 1 209 ? -13.345 18.268 4.367 1.00 98.19 209 ARG A O 1
ATOM 1724 N N . LEU A 1 210 ? -13.627 16.047 4.412 1.00 97.62 210 LEU A N 1
ATOM 1725 C CA . LEU A 1 210 ? -13.227 15.885 5.813 1.00 97.62 210 LEU A CA 1
ATOM 1726 C C . LEU A 1 210 ? -11.733 16.134 6.008 1.00 97.62 210 LEU A C 1
ATOM 1728 O O . LEU A 1 210 ? -11.364 16.820 6.959 1.00 97.62 210 LEU A O 1
ATOM 1732 N N . GLY A 1 211 ? -10.889 15.630 5.107 1.00 97.38 211 GLY A N 1
ATOM 1733 C CA . GLY A 1 211 ? -9.440 15.784 5.189 1.00 97.38 211 GLY A CA 1
ATOM 1734 C C . GLY A 1 211 ? -8.995 17.244 5.201 1.00 97.38 211 GLY A C 1
ATOM 1735 O O . GLY A 1 211 ? -8.085 17.570 5.960 1.00 97.38 211 GLY A O 1
ATOM 1736 N N . PHE A 1 212 ? -9.684 18.120 4.459 1.00 97.88 212 PHE A N 1
ATOM 1737 C CA . PHE A 1 212 ? -9.462 19.569 4.499 1.00 97.88 212 PHE A CA 1
ATOM 1738 C C . PHE A 1 212 ? -10.216 20.256 5.647 1.00 97.88 212 PHE A C 1
ATOM 1740 O O . PHE A 1 212 ? -9.604 20.939 6.466 1.00 97.88 212 PHE A O 1
ATOM 1747 N N . SER A 1 213 ? -11.534 20.052 5.774 1.00 97.69 213 SER A N 1
ATOM 1748 C CA . SER A 1 213 ? -12.349 20.785 6.766 1.00 97.69 213 SER A CA 1
ATOM 1749 C C . SER A 1 213 ? -12.035 20.427 8.223 1.00 97.69 213 SER A C 1
ATOM 1751 O O . SER A 1 213 ? -12.247 21.242 9.122 1.00 97.69 213 SER A O 1
ATOM 1753 N N . LYS A 1 214 ? -11.526 19.217 8.480 1.00 97.19 214 LYS A N 1
ATOM 1754 C CA . LYS A 1 214 ? -11.154 18.710 9.812 1.00 97.19 214 LYS A CA 1
ATOM 1755 C C . LYS A 1 214 ? -9.660 18.375 9.914 1.00 97.19 214 LYS A C 1
ATOM 1757 O O . LYS A 1 214 ? -9.266 17.604 10.793 1.00 97.19 214 LYS A O 1
ATOM 1762 N N . ALA A 1 215 ? -8.817 18.999 9.082 1.00 96.75 215 ALA A N 1
ATOM 1763 C CA . ALA A 1 215 ? -7.366 18.786 9.064 1.00 96.75 215 ALA A CA 1
ATOM 1764 C C . ALA A 1 215 ? -6.718 18.949 10.450 1.00 96.75 215 ALA A C 1
ATOM 1766 O O . ALA A 1 215 ? -5.905 18.121 10.850 1.00 96.75 215 ALA A O 1
ATOM 1767 N N . LYS A 1 216 ? -7.151 19.947 11.238 1.00 95.06 216 LYS A N 1
ATOM 1768 C CA . LYS A 1 216 ? -6.636 20.213 12.598 1.00 95.06 216 LYS A CA 1
ATOM 1769 C C . LYS A 1 216 ? -6.797 19.032 13.568 1.00 95.06 216 LYS A C 1
ATOM 1771 O O . LYS A 1 216 ? -6.068 18.954 14.552 1.00 95.06 216 LYS A O 1
ATOM 1776 N N . THR A 1 217 ? -7.735 18.120 13.310 1.00 94.62 217 THR A N 1
ATOM 1777 C CA . THR A 1 217 ? -7.950 16.912 14.125 1.00 94.62 217 THR A CA 1
ATOM 1778 C C . THR A 1 217 ? -7.347 15.670 13.470 1.00 94.62 217 THR A C 1
ATOM 1780 O O . THR A 1 217 ? -6.741 14.836 14.149 1.00 94.62 217 THR A O 1
ATOM 1783 N N . LEU A 1 218 ? -7.505 15.537 12.151 1.00 97.00 218 LEU A N 1
ATOM 1784 C CA . LEU A 1 218 ? -7.095 14.351 11.403 1.00 97.00 218 LEU A CA 1
ATOM 1785 C C . LEU A 1 218 ? -5.595 14.298 11.139 1.00 97.00 218 LEU A C 1
ATOM 1787 O O . LEU A 1 218 ? -4.990 13.247 11.341 1.00 97.00 218 LEU A O 1
ATOM 1791 N N . PHE A 1 219 ? -4.984 15.417 10.752 1.00 97.38 219 PHE A N 1
ATOM 1792 C CA . PHE A 1 219 ? -3.564 15.456 10.421 1.00 97.38 219 PHE A CA 1
ATOM 1793 C C . PHE A 1 219 ? -2.669 15.108 11.621 1.00 97.38 219 PHE A C 1
ATOM 1795 O O . PHE A 1 219 ? -1.816 14.241 11.458 1.00 97.38 219 PHE A O 1
ATOM 1802 N N . PRO A 1 220 ? -2.890 15.623 12.852 1.00 97.38 220 PRO A N 1
ATOM 1803 C CA . PRO A 1 220 ? -2.100 15.183 14.006 1.00 97.38 220 PRO A CA 1
ATOM 1804 C C . PRO A 1 220 ? -2.299 13.700 14.352 1.00 97.38 220 PRO A C 1
ATOM 1806 O O . PRO A 1 220 ? -1.364 13.037 14.788 1.00 97.38 220 PRO A O 1
ATOM 1809 N N . SER A 1 221 ? -3.505 13.160 14.137 1.00 97.00 221 SER A N 1
ATOM 1810 C CA . SER A 1 221 ? -3.782 11.730 14.343 1.00 97.00 221 SER A CA 1
ATOM 1811 C C . SER A 1 221 ? -3.028 10.865 13.328 1.00 97.00 221 SER A C 1
ATOM 1813 O O . SER A 1 221 ? -2.484 9.824 13.684 1.00 97.00 221 SER A O 1
ATOM 1815 N N . TYR A 1 222 ? -2.966 11.310 12.073 1.00 98.00 222 TYR A N 1
ATOM 1816 C CA . TYR A 1 222 ? -2.178 10.674 11.021 1.00 98.00 222 TYR A CA 1
ATOM 1817 C C . TYR A 1 222 ? -0.671 10.783 11.288 1.00 98.00 222 TYR A C 1
ATOM 1819 O O . TYR A 1 222 ? 0.035 9.782 11.217 1.00 98.00 222 TYR A O 1
ATOM 1827 N N . LEU A 1 223 ? -0.187 11.961 11.688 1.00 97.62 223 LEU A N 1
ATOM 1828 C CA . LEU A 1 223 ? 1.215 12.182 12.036 1.00 97.62 223 LEU A CA 1
ATOM 1829 C C . LEU A 1 223 ? 1.657 11.293 13.203 1.00 97.62 223 LEU A C 1
ATOM 1831 O O . LEU A 1 223 ? 2.743 10.730 13.158 1.00 97.62 223 LEU A O 1
ATOM 1835 N N . LEU A 1 224 ? 0.803 11.100 14.214 1.00 97.31 224 LEU A N 1
ATOM 1836 C CA . LEU A 1 224 ? 1.077 10.166 15.308 1.00 97.31 224 LEU A CA 1
ATOM 1837 C C . LEU A 1 224 ? 1.294 8.735 14.795 1.00 97.31 224 LEU A C 1
ATOM 1839 O O . LEU A 1 224 ? 2.226 8.067 15.234 1.00 97.31 224 LEU A O 1
ATOM 1843 N N . ILE A 1 225 ? 0.464 8.274 13.852 1.00 97.44 225 ILE A N 1
ATOM 1844 C CA . ILE A 1 225 ? 0.637 6.963 13.211 1.00 97.44 225 ILE A CA 1
ATOM 1845 C C . ILE A 1 2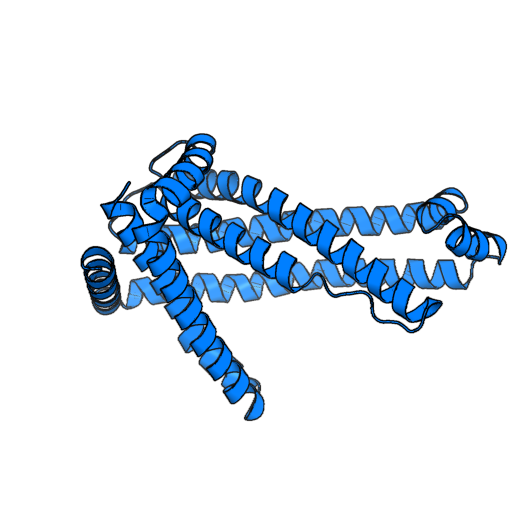25 ? 1.989 6.912 12.485 1.00 97.44 225 ILE A C 1
ATOM 1847 O O . ILE A 1 225 ? 2.746 5.966 12.692 1.00 97.44 225 ILE A O 1
ATOM 1851 N N . LEU A 1 226 ? 2.325 7.937 11.694 1.00 97.62 226 LEU A N 1
ATOM 1852 C CA . LEU A 1 226 ? 3.608 8.010 10.984 1.00 97.62 226 LEU A CA 1
ATOM 1853 C C . LEU A 1 226 ? 4.806 7.965 11.935 1.00 97.62 226 LEU A C 1
ATOM 1855 O O . LEU A 1 226 ? 5.746 7.221 11.681 1.00 97.62 226 LEU A O 1
ATOM 1859 N N . VAL A 1 227 ? 4.764 8.707 13.044 1.00 97.94 227 VAL A N 1
ATOM 1860 C CA . VAL A 1 227 ? 5.831 8.711 14.058 1.00 97.94 227 VAL A CA 1
ATOM 1861 C C . VAL A 1 227 ? 6.006 7.324 14.674 1.00 97.94 227 VAL A C 1
ATOM 1863 O O . VAL A 1 227 ? 7.135 6.862 14.815 1.00 97.94 227 VAL A O 1
ATOM 1866 N N . VAL A 1 228 ? 4.913 6.621 14.988 1.00 97.38 228 VAL A N 1
ATOM 1867 C CA . VAL A 1 228 ? 4.988 5.242 15.497 1.00 97.38 228 VAL A CA 1
ATOM 1868 C C . VAL A 1 228 ? 5.657 4.323 14.475 1.00 97.38 228 VAL A C 1
ATOM 1870 O O . VAL A 1 228 ? 6.591 3.609 14.830 1.00 97.38 228 VAL A O 1
ATOM 1873 N N . PHE A 1 229 ? 5.242 4.361 13.207 1.00 97.44 229 PHE A N 1
ATOM 1874 C CA . PHE A 1 229 ? 5.866 3.537 12.165 1.00 97.44 229 PHE A CA 1
ATOM 1875 C C . PHE A 1 229 ? 7.317 3.926 11.880 1.00 97.44 229 PHE A C 1
ATOM 1877 O O . PHE A 1 229 ? 8.127 3.049 11.597 1.00 97.44 229 PHE A O 1
ATOM 1884 N N . PHE A 1 230 ? 7.672 5.203 12.010 1.00 97.25 230 PHE A N 1
ATOM 1885 C CA . PHE A 1 230 ? 9.050 5.667 11.897 1.00 97.25 230 PHE A CA 1
ATOM 1886 C C . PHE A 1 230 ? 9.932 5.092 13.014 1.00 97.25 230 PHE A C 1
ATOM 1888 O O . PHE A 1 230 ? 11.005 4.558 12.734 1.00 97.25 230 PHE A O 1
ATOM 1895 N N . ILE A 1 231 ? 9.455 5.118 14.265 1.00 98.12 231 ILE A N 1
ATOM 1896 C CA . ILE A 1 231 ? 10.148 4.505 15.410 1.00 98.12 231 ILE A CA 1
ATOM 1897 C C . ILE A 1 231 ? 10.285 2.992 15.206 1.00 98.12 231 ILE A C 1
ATOM 1899 O O . ILE A 1 231 ? 11.370 2.446 15.396 1.00 98.12 231 ILE A O 1
ATOM 1903 N N . LEU A 1 232 ? 9.216 2.310 14.783 1.00 97.62 232 LEU A N 1
ATOM 1904 C CA . LEU A 1 232 ? 9.267 0.874 14.495 1.00 97.62 232 LEU A CA 1
ATOM 1905 C C . LEU A 1 232 ? 10.274 0.560 13.389 1.00 97.62 232 LEU A C 1
ATOM 1907 O O . LEU A 1 232 ? 11.085 -0.344 13.549 1.00 97.62 232 LEU A O 1
ATOM 1911 N N . ASN A 1 233 ? 10.283 1.333 12.304 1.00 97.31 233 ASN A N 1
ATOM 1912 C CA . ASN A 1 233 ? 11.254 1.172 11.228 1.00 97.31 233 ASN A CA 1
ATOM 1913 C C . ASN A 1 233 ? 12.698 1.345 11.728 1.00 97.31 233 ASN A C 1
ATOM 1915 O O . ASN A 1 233 ? 13.566 0.547 11.384 1.00 97.31 233 ASN A O 1
ATOM 1919 N N . PHE A 1 234 ? 12.954 2.333 12.591 1.00 98.00 234 PHE A N 1
ATOM 1920 C CA . PHE A 1 234 ? 14.265 2.510 13.218 1.00 98.00 234 PHE A CA 1
ATOM 1921 C C . PHE A 1 234 ? 14.675 1.283 14.051 1.00 98.00 234 PHE A C 1
ATOM 1923 O O . PHE A 1 234 ? 15.790 0.785 13.901 1.00 98.00 234 PHE A O 1
ATOM 1930 N N . ILE A 1 235 ? 13.758 0.734 14.857 1.00 98.06 235 ILE A N 1
ATOM 1931 C CA . ILE A 1 235 ? 13.988 -0.501 15.626 1.00 98.06 235 ILE A CA 1
ATOM 1932 C C . ILE A 1 235 ? 14.303 -1.680 14.693 1.00 98.06 235 ILE A C 1
ATOM 1934 O O . ILE A 1 235 ? 15.222 -2.452 14.973 1.00 98.06 235 ILE A O 1
ATOM 1938 N N . LEU A 1 236 ? 13.590 -1.819 13.572 1.00 97.94 236 LEU A N 1
ATOM 1939 C CA . LEU A 1 236 ? 13.837 -2.890 12.602 1.00 97.94 236 LEU A CA 1
ATOM 1940 C C . LEU A 1 236 ? 15.205 -2.767 11.935 1.00 97.94 236 LEU A C 1
ATOM 1942 O O . LEU A 1 236 ? 15.903 -3.770 11.823 1.00 97.94 236 LEU A O 1
ATOM 1946 N N . ILE A 1 237 ? 15.625 -1.556 11.559 1.00 98.06 237 ILE A N 1
ATOM 1947 C CA . ILE A 1 237 ? 16.960 -1.313 10.990 1.00 98.06 237 ILE A CA 1
ATOM 1948 C C . ILE A 1 237 ? 18.054 -1.678 11.999 1.00 98.06 237 ILE A C 1
ATOM 1950 O O . ILE A 1 237 ? 19.034 -2.322 11.629 1.00 98.06 237 ILE A O 1
ATOM 1954 N N . LEU A 1 238 ? 17.895 -1.310 13.275 1.00 98.06 238 LEU A N 1
ATOM 1955 C CA . LEU A 1 238 ? 18.839 -1.713 14.324 1.00 98.06 238 LEU A CA 1
ATOM 1956 C C . LEU A 1 238 ? 18.874 -3.234 14.500 1.00 98.06 238 LEU A C 1
ATOM 1958 O O . LEU A 1 238 ? 19.948 -3.819 14.611 1.00 98.06 238 LEU A O 1
ATOM 1962 N N . SER A 1 239 ? 17.711 -3.879 14.461 1.00 98.06 239 SER A N 1
ATOM 1963 C CA . SER A 1 239 ? 17.590 -5.335 14.582 1.00 98.06 239 SER A CA 1
ATOM 1964 C C . SER A 1 239 ? 18.238 -6.064 13.403 1.00 98.06 239 SER A C 1
ATOM 1966 O O . SER A 1 239 ? 18.909 -7.074 13.604 1.00 98.06 239 SER A O 1
ATOM 1968 N N . LEU A 1 240 ? 18.101 -5.525 12.185 1.00 97.81 240 LEU A N 1
ATOM 1969 C CA . LEU A 1 240 ? 18.717 -6.057 10.966 1.00 97.81 240 LEU A CA 1
ATOM 1970 C C . LEU A 1 240 ? 20.243 -6.072 11.054 1.00 97.81 240 LEU A C 1
ATOM 1972 O O . LEU A 1 240 ? 20.866 -7.024 10.594 1.00 97.81 240 LEU A O 1
ATOM 1976 N N . ARG A 1 241 ? 20.838 -5.044 11.672 1.00 97.81 241 ARG A N 1
ATOM 1977 C CA . ARG A 1 241 ? 22.291 -4.973 11.890 1.00 97.81 241 ARG A CA 1
ATOM 1978 C C . ARG A 1 241 ? 22.811 -6.070 12.822 1.00 97.81 241 ARG A C 1
ATOM 1980 O O . ARG A 1 241 ? 23.992 -6.381 12.760 1.00 97.81 241 ARG A O 1
ATOM 1987 N N . ILE A 1 242 ? 21.951 -6.638 13.671 1.00 98.19 242 ILE A N 1
ATOM 1988 C CA . ILE A 1 242 ? 22.291 -7.763 14.552 1.00 98.19 242 ILE A CA 1
ATOM 1989 C C . ILE A 1 242 ? 22.060 -9.087 13.817 1.00 98.19 242 ILE A C 1
ATOM 1991 O O . ILE A 1 242 ? 22.953 -9.925 13.746 1.00 98.19 242 ILE A O 1
ATOM 1995 N N . SER A 1 243 ? 20.851 -9.297 13.289 1.00 98.00 243 SER A N 1
ATOM 1996 C CA . SER A 1 243 ? 20.496 -10.496 12.528 1.00 98.00 243 SER A CA 1
ATOM 1997 C C . SER A 1 243 ? 19.229 -10.270 11.691 1.00 98.00 243 SER A C 1
ATOM 1999 O O . SER A 1 243 ? 18.230 -9.764 12.218 1.00 98.00 243 SER A O 1
ATOM 2001 N N . PRO A 1 244 ? 19.186 -10.731 10.426 1.00 97.56 244 PRO A N 1
ATOM 2002 C CA . PRO A 1 244 ? 17.961 -10.727 9.624 1.00 97.56 244 PRO A CA 1
ATOM 2003 C C . PRO A 1 244 ? 16.798 -11.478 10.289 1.00 97.56 244 PRO A C 1
ATOM 2005 O O . PRO A 1 244 ? 15.652 -11.028 10.226 1.00 97.56 244 PRO A O 1
ATOM 2008 N N . THR A 1 245 ? 17.083 -12.583 10.986 1.00 97.75 245 THR A N 1
ATOM 2009 C CA . THR A 1 245 ? 16.073 -13.369 11.712 1.00 97.75 245 THR A CA 1
ATOM 2010 C C . THR A 1 245 ? 15.451 -12.557 12.846 1.00 97.75 245 THR A C 1
ATOM 2012 O O . THR A 1 245 ? 14.235 -12.581 13.034 1.00 97.75 245 THR A O 1
ATOM 2015 N N . LEU A 1 246 ? 16.264 -11.784 13.573 1.00 97.12 246 LEU A N 1
ATOM 2016 C CA . LEU A 1 246 ? 15.783 -10.919 14.649 1.00 97.12 246 LEU A CA 1
ATOM 2017 C C . LEU A 1 246 ? 14.895 -9.793 14.106 1.00 97.12 246 LEU A C 1
ATOM 2019 O O . LEU A 1 246 ? 13.821 -9.548 14.656 1.00 97.12 246 LEU A O 1
ATOM 2023 N N . MET A 1 247 ? 15.302 -9.151 13.002 1.00 97.38 247 MET A N 1
ATOM 2024 C CA . MET A 1 247 ? 14.468 -8.164 12.305 1.00 97.38 247 MET A CA 1
ATOM 2025 C C . MET A 1 247 ? 13.110 -8.760 11.927 1.00 97.38 247 MET A C 1
ATOM 2027 O O . MET A 1 247 ? 12.085 -8.120 12.155 1.00 97.38 247 MET A O 1
ATOM 2031 N N . PHE A 1 248 ? 13.087 -9.977 11.382 1.00 95.44 248 PHE A N 1
ATOM 2032 C CA . PHE A 1 248 ? 11.845 -10.646 11.004 1.00 95.44 248 PHE A CA 1
ATOM 2033 C C . PHE A 1 248 ? 10.932 -10.886 12.214 1.00 95.44 248 PHE A C 1
ATOM 2035 O O . PHE A 1 248 ? 9.766 -10.493 12.185 1.00 95.44 248 PHE A O 1
ATOM 2042 N N . ILE A 1 249 ? 11.461 -11.458 13.302 1.00 96.50 249 ILE A N 1
ATOM 2043 C CA . ILE A 1 249 ? 10.693 -11.729 14.530 1.00 96.50 249 ILE A CA 1
ATOM 2044 C C . ILE A 1 249 ? 10.119 -10.430 15.109 1.00 96.50 249 ILE A C 1
ATOM 2046 O O . ILE A 1 249 ? 8.920 -10.348 15.384 1.00 96.50 249 ILE A O 1
ATOM 2050 N N . ILE A 1 250 ? 10.950 -9.393 15.253 1.00 96.19 250 ILE A N 1
ATOM 2051 C CA . ILE A 1 250 ? 10.511 -8.090 15.770 1.00 96.19 250 ILE A CA 1
ATOM 2052 C C . ILE A 1 250 ? 9.492 -7.454 14.824 1.00 96.19 250 ILE A C 1
ATOM 2054 O O . ILE A 1 250 ? 8.487 -6.918 15.292 1.00 96.19 250 ILE A O 1
ATOM 2058 N N . GLY A 1 251 ? 9.694 -7.556 13.511 1.0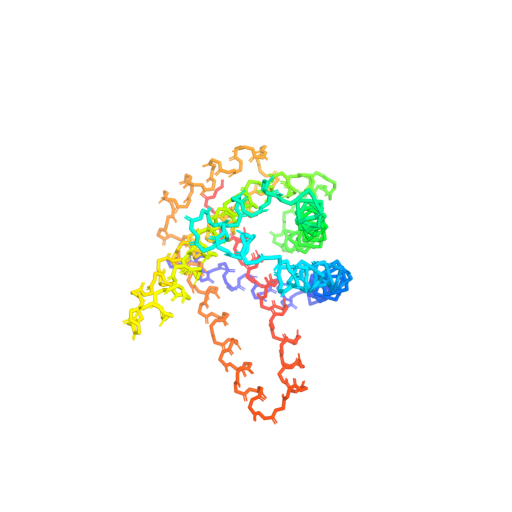0 94.50 251 GLY A N 1
ATOM 2059 C CA . GLY A 1 251 ? 8.760 -7.082 12.492 1.00 94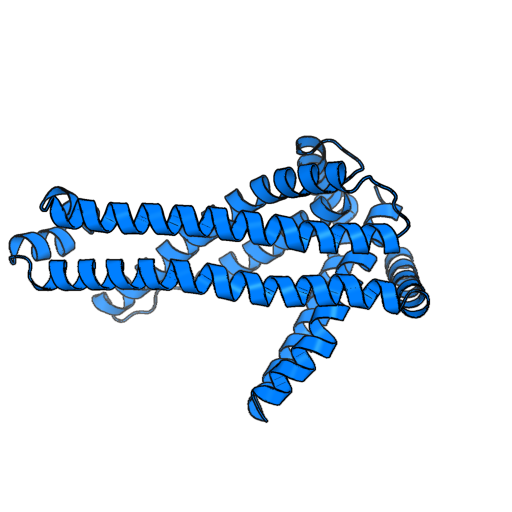.50 251 GLY A CA 1
ATOM 2060 C C . GLY A 1 251 ? 7.378 -7.689 12.667 1.00 94.50 251 GLY A C 1
ATOM 2061 O O . GLY A 1 251 ? 6.400 -6.957 12.810 1.00 94.50 251 GLY A O 1
ATOM 2062 N N . VAL A 1 252 ? 7.298 -9.016 12.755 1.00 93.69 252 VAL A N 1
ATOM 2063 C CA . VAL A 1 252 ? 6.031 -9.733 12.943 1.00 93.69 252 VAL A CA 1
ATOM 2064 C C . VAL A 1 252 ? 5.344 -9.317 14.250 1.00 93.69 252 VAL A C 1
ATOM 2066 O O . VAL A 1 252 ? 4.151 -9.012 14.255 1.00 93.69 252 VAL A O 1
ATOM 2069 N N . ILE A 1 253 ? 6.090 -9.261 15.357 1.00 95.12 253 ILE A N 1
ATOM 2070 C CA . ILE A 1 253 ? 5.532 -8.988 16.692 1.00 95.12 253 ILE A CA 1
ATOM 2071 C C . ILE A 1 253 ? 5.107 -7.524 16.859 1.00 95.12 253 ILE A C 1
ATOM 2073 O O . ILE A 1 253 ? 4.172 -7.243 17.606 1.00 95.12 253 ILE A O 1
ATOM 2077 N N . THR A 1 254 ? 5.763 -6.578 16.184 1.00 95.25 254 THR A N 1
ATOM 2078 C CA . THR A 1 254 ? 5.522 -5.141 16.404 1.00 95.25 254 THR A CA 1
ATOM 2079 C C . THR A 1 254 ? 4.713 -4.484 15.291 1.00 95.25 254 THR A C 1
ATOM 2081 O O . THR A 1 254 ? 3.750 -3.770 15.583 1.00 95.25 254 THR A O 1
ATOM 2084 N N . VAL A 1 255 ? 5.033 -4.742 14.020 1.00 96.06 255 VAL A N 1
ATOM 2085 C CA . VAL A 1 255 ? 4.445 -4.029 12.875 1.00 96.06 255 VAL A CA 1
ATOM 2086 C C . VAL A 1 255 ? 2.985 -4.417 12.674 1.00 96.06 255 VAL A C 1
ATOM 2088 O O . VAL A 1 255 ? 2.136 -3.531 12.587 1.00 96.06 255 VAL A O 1
ATOM 2091 N N . PHE A 1 256 ? 2.649 -5.711 12.653 1.00 95.00 256 PHE A N 1
ATOM 2092 C CA . PHE A 1 256 ? 1.267 -6.138 12.389 1.00 95.00 256 PHE A CA 1
ATOM 2093 C C . PHE A 1 256 ? 0.276 -5.700 13.482 1.00 95.00 256 PHE A C 1
ATOM 2095 O O . PHE A 1 256 ? -0.798 -5.170 13.153 1.00 95.00 256 PHE A O 1
ATOM 2102 N N . PRO A 1 257 ? 0.604 -5.809 14.787 1.00 93.94 257 PRO A N 1
ATOM 2103 C CA . PRO A 1 257 ? -0.246 -5.229 15.823 1.00 93.94 257 PRO A CA 1
ATOM 2104 C C . PRO A 1 257 ? -0.336 -3.703 15.734 1.00 93.94 257 PRO A C 1
ATOM 2106 O O . PRO A 1 257 ? -1.424 -3.154 15.924 1.00 93.94 257 PRO A O 1
ATOM 2109 N N . ALA A 1 258 ? 0.756 -3.009 15.391 1.00 95.75 258 ALA A N 1
ATOM 2110 C CA . ALA A 1 258 ? 0.743 -1.558 15.206 1.00 95.75 258 ALA A CA 1
ATOM 2111 C C . ALA A 1 258 ? -0.145 -1.123 14.029 1.00 95.75 258 ALA A C 1
ATOM 2113 O O . ALA A 1 258 ? -0.893 -0.155 14.163 1.00 95.75 258 ALA A O 1
ATOM 2114 N N . MET A 1 259 ? -0.154 -1.865 12.915 1.00 96.31 259 MET A N 1
ATOM 2115 C CA . MET A 1 259 ? -1.083 -1.644 11.796 1.00 96.31 259 MET A CA 1
ATOM 2116 C C . MET A 1 259 ? -2.536 -1.774 12.246 1.00 96.31 259 MET A C 1
ATOM 2118 O O . MET A 1 259 ? -3.361 -0.906 11.957 1.00 96.31 259 MET A O 1
ATOM 2122 N N . THR A 1 260 ? -2.852 -2.812 13.018 1.00 95.62 260 THR A N 1
ATOM 2123 C CA . THR A 1 260 ? -4.201 -3.009 13.567 1.00 95.62 260 THR A CA 1
ATOM 2124 C C . THR A 1 260 ? -4.595 -1.872 14.510 1.00 95.62 260 THR A C 1
ATOM 2126 O O . THR A 1 260 ? -5.684 -1.308 14.378 1.00 95.62 260 THR A O 1
ATOM 2129 N N . LEU A 1 261 ? -3.698 -1.475 15.419 1.00 95.12 261 LEU A N 1
ATOM 2130 C CA . LEU A 1 261 ? -3.903 -0.332 16.311 1.00 95.12 261 LEU A CA 1
ATOM 2131 C C . LEU A 1 261 ? -4.154 0.954 15.519 1.00 95.12 261 LEU A C 1
ATOM 2133 O O . LEU A 1 261 ? -5.105 1.667 15.833 1.00 95.12 261 LEU A O 1
ATOM 2137 N N . ALA A 1 262 ? -3.356 1.230 14.486 1.00 96.88 262 ALA A N 1
ATOM 2138 C CA . ALA A 1 262 ? -3.504 2.409 13.640 1.00 96.88 262 ALA A CA 1
ATOM 2139 C C . ALA A 1 262 ? -4.881 2.449 12.958 1.00 96.88 262 ALA A C 1
ATOM 2141 O O . ALA A 1 262 ? -5.565 3.472 13.027 1.00 96.88 262 ALA A O 1
ATOM 2142 N N . ARG A 1 263 ? -5.341 1.326 12.383 1.00 97.12 263 ARG A N 1
ATOM 2143 C CA . ARG A 1 263 ? -6.679 1.216 11.768 1.00 97.12 263 ARG A CA 1
ATOM 2144 C C . ARG A 1 263 ? -7.796 1.460 12.785 1.00 97.12 263 ARG A C 1
ATOM 2146 O O . ARG A 1 263 ? -8.701 2.253 12.528 1.00 97.12 263 ARG A O 1
ATOM 2153 N N . VAL A 1 264 ? -7.745 0.803 13.948 1.00 96.69 264 VAL A N 1
ATOM 2154 C CA . VAL A 1 264 ? -8.757 0.958 15.013 1.00 96.69 264 VAL A CA 1
ATOM 2155 C C . VAL A 1 264 ? -8.781 2.394 15.532 1.00 96.69 264 VAL A C 1
ATOM 2157 O O . VAL A 1 264 ? -9.849 3.002 15.618 1.00 96.69 264 VAL A O 1
ATOM 2160 N N . PHE A 1 265 ? -7.615 2.959 15.837 1.00 97.00 265 PHE A N 1
ATOM 2161 C CA . PHE A 1 265 ? -7.475 4.333 16.305 1.00 97.00 265 PHE A CA 1
ATOM 2162 C C . PHE A 1 265 ? -8.065 5.330 15.302 1.00 97.00 265 PHE A C 1
ATOM 2164 O O . PHE A 1 265 ? -8.895 6.162 15.679 1.00 97.00 265 PHE A O 1
ATOM 2171 N N . PHE A 1 266 ? -7.715 5.215 14.020 1.00 96.38 266 PHE A N 1
ATOM 2172 C CA . PHE A 1 266 ? -8.201 6.146 13.004 1.00 96.38 266 PHE A CA 1
ATOM 2173 C C . PHE A 1 266 ? -9.712 6.005 12.754 1.00 96.38 266 PHE A C 1
ATOM 2175 O O . PHE A 1 266 ? -10.417 7.012 12.654 1.00 96.38 266 PHE A O 1
ATOM 2182 N N . ASN A 1 267 ? -10.249 4.778 12.791 1.00 96.69 267 ASN A N 1
ATOM 2183 C CA . ASN A 1 267 ? -11.696 4.529 12.745 1.00 96.69 267 ASN A CA 1
ATOM 2184 C C . ASN A 1 267 ? -12.452 5.223 13.890 1.00 96.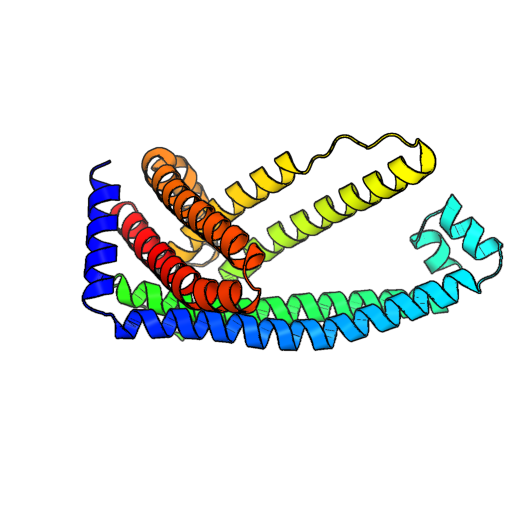69 267 ASN A C 1
ATOM 2186 O O . ASN A 1 267 ? -13.537 5.775 13.662 1.00 96.69 267 ASN A O 1
ATOM 2190 N N . LEU A 1 268 ? -11.884 5.217 15.102 1.00 96.12 268 LEU A N 1
ATOM 2191 C CA . LEU A 1 268 ? -12.456 5.885 16.275 1.00 96.12 268 LEU A CA 1
ATOM 2192 C C . LEU A 1 268 ? -12.396 7.413 16.155 1.00 96.12 268 LEU A C 1
ATOM 2194 O O . LEU A 1 268 ? -13.370 8.095 16.480 1.00 96.12 268 LEU A O 1
ATOM 2198 N N . VAL A 1 269 ? -11.281 7.965 15.665 1.00 96.44 269 VAL A N 1
ATOM 2199 C CA . VAL A 1 269 ? -11.156 9.410 15.406 1.00 96.44 269 VAL A CA 1
ATOM 2200 C C . VAL A 1 269 ? -12.202 9.856 14.388 1.00 96.44 269 VAL A C 1
ATOM 2202 O O . VAL A 1 269 ? -12.979 10.764 14.680 1.00 96.44 269 VAL A O 1
ATOM 2205 N N . ILE A 1 270 ? -12.300 9.169 13.246 1.00 96.31 270 ILE A N 1
ATOM 2206 C CA . ILE A 1 270 ? -13.291 9.478 12.207 1.00 96.31 270 ILE A CA 1
ATOM 2207 C C . ILE A 1 270 ? -14.719 9.335 12.741 1.00 96.31 270 ILE A C 1
ATOM 2209 O O . ILE A 1 270 ? -15.570 10.151 12.397 1.00 96.31 270 ILE A O 1
ATOM 2213 N N . SER A 1 271 ? -15.005 8.363 13.621 1.00 93.69 271 SER A N 1
ATOM 2214 C CA . SER A 1 271 ? -16.373 8.213 14.146 1.00 93.69 271 SER A CA 1
ATOM 2215 C C . SER A 1 271 ? -16.874 9.389 14.964 1.00 93.69 271 SER A C 1
ATOM 2217 O O . SER A 1 271 ? -18.081 9.581 15.037 1.00 93.69 271 SER A O 1
ATOM 2219 N N . LYS A 1 272 ? -15.969 10.156 15.575 1.00 92.81 272 LYS A N 1
ATOM 2220 C CA . LYS A 1 272 ? -16.324 11.296 16.424 1.00 92.81 272 LYS A CA 1
ATOM 2221 C C . LYS A 1 272 ? -16.564 12.583 15.635 1.00 92.81 272 LYS A C 1
ATOM 2223 O O . LYS A 1 272 ? -17.105 13.527 16.198 1.00 92.81 272 LYS A O 1
ATOM 2228 N N . ILE A 1 273 ? -16.107 1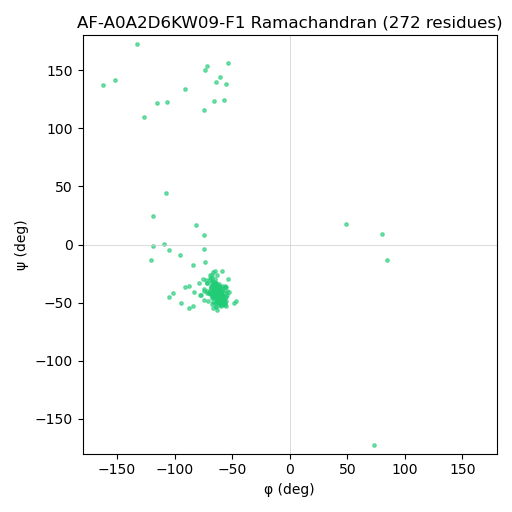2.655 14.383 1.00 92.31 273 ILE A N 1
ATOM 2229 C CA . ILE A 1 273 ? -16.067 13.912 13.616 1.00 92.31 273 ILE A CA 1
ATOM 2230 C C . ILE A 1 273 ? -16.869 13.887 12.315 1.00 92.31 273 ILE A C 1
ATOM 2232 O O . ILE A 1 273 ? -17.045 14.941 11.705 1.00 92.31 273 ILE A O 1
ATOM 2236 N N . ALA A 1 274 ? -17.287 12.703 11.872 1.00 88.00 274 ALA A N 1
ATOM 2237 C CA . ALA A 1 274 ? -18.001 12.477 10.623 1.00 88.00 274 ALA A CA 1
ATOM 2238 C C . ALA A 1 274 ? -19.296 11.728 10.883 1.00 88.00 274 ALA A C 1
ATOM 2240 O O . ALA A 1 274 ? -20.242 11.970 10.112 1.00 88.00 274 ALA A O 1
#

Nearest PDB structures (foldseek):
  4mrn-assembly1_A  TM=3.917E-01  e=9.412E+00  Novosphingobium aromaticivorans DSM 12444

Solvent-accessible surface area (backbone atoms only — not comparable to full-atom values): 14396 Å² total; per-residue (Å²): 111,71,67,59,56,51,29,49,53,48,36,54,48,48,46,69,74,39,50,71,70,49,51,50,36,23,50,39,53,51,49,39,54,54,54,48,50,52,57,47,50,62,48,49,52,54,39,52,53,41,51,52,51,46,50,52,48,55,76,69,44,57,67,68,48,49,48,29,34,74,74,56,31,68,70,38,27,33,69,76,33,67,68,55,35,53,42,50,50,50,38,52,52,49,52,50,49,44,54,51,50,51,50,51,55,48,40,55,35,53,32,49,28,50,52,51,29,36,47,72,57,71,48,88,72,60,67,69,64,46,40,55,42,40,42,55,45,48,53,59,53,47,53,57,49,50,52,48,51,53,54,51,50,55,51,50,53,50,34,54,50,31,42,75,73,68,73,43,79,56,85,78,62,60,64,60,54,50,52,51,50,54,55,50,50,53,43,49,56,45,29,64,51,34,63,82,78,53,56,49,72,53,24,53,53,48,19,55,52,43,55,63,80,40,30,90,64,50,49,60,56,50,49,51,49,51,51,52,53,51,53,51,50,53,52,37,56,58,30,42,77,76,32,65,68,53,20,50,54,52,42,60,70,46,50,35,50,48,53,47,49,47,51,25,29,49,34,44,51,44,65,77,77,110

Radius of gyration: 22.6 Å; Cα contacts (8 Å, |Δi|>4): 225; chains: 1; bounding box: 50×37×64 Å